Protein AF-A0A7W3J7G3-F1 (afdb_monomer_lite)

Foldseek 3Di:
DLLLVQFFQEKEFFFEALQLPHDPDVVQVPDPDGSLVVVLQVLLVCCVVRVRHAYEYEYADPSCVVVDVLVSLQSNLLSRHQAYEHAHDQLVRCVSNLVSCVVQQHFYEYEDELVCLVPLVSLLSNQVSGGLFHEYEQDPPVPDDLVRSLVSSLVSLVSSVVSPHPFYEYEDPDQFLQVLLQSLLRHQKYKDFPNLVLLQPDLDPNVSSSVSSSVRSNRSSVSLANNDDDDPDDPPFDRSCNVRPGGDHDDPDDDDDDCPPDPVVVVVSNVCNVVCQADSDPPRSVCCCCVVCVSGDDDPVSGIMTMHGRGDD

Sequence (313 aa):
MVLADNGVDIIELGIPDHMIDGPKTHRAAQAPRTRSEHLFEAVQQLRQHTPNVEVLVTTCWDPIARYDVDRFVHDLAEAGGAGLITPDLPPDQTDEWLAASYRHGLDLIFLMAPNANSRLDALAGTAQLSRGFVYAASTIDVTATHEAIGKQAEELVKNARNAGANRVCVALSISSGDQAAEVGRWADGVIVDSTLVRALLTHKPWQDRLDNLALVARDLADGVRRSRPRAEPAGDAPSYRSIHPPAKVRKTTSTMTLPGFDEQLRDELDDKIRAGAVSDTEADTYLWLLQENPGRYETFEQLIKVVRYVTGD

pLDDT: mean 71.1, std 20.23, range [24.12, 95.69]

Organism: NCBI:txid88382

InterPro domains:
  IPR002028 Tryptophan synthase, alpha chain [PF00290] (3-212)
  IPR002028 Tryptophan synthase, alpha chain [PTHR43406] (2-222)
  IPR002028 Tryptophan synthase, alpha chain [TIGR00262] (2-204)
  IPR002028 Tryptophan synthase, alpha chain [cd04724] (3-220)
  IPR011060 Ribulose-phosphate binding barrel [SSF51366] (2-202)
  IPR013785 Aldolase-type TIM barrel [G3DSA:3.20.20.70] (1-233)

Radius of gyration: 19.52 Å; chains: 1; bounding box: 47×48×49 Å

Secondary structure (DSSP, 8-state):
-HHHHTT-SEEEEE--GGGTT-S--TTGGGSSS-HHHHHHHHHHHHHHH-TTSEEEEE--HHHHHHH-HHHHHHHHHHTT--EEE-TTS-GGG-HHHHHHHHHHT-EEE-EE-GGGGG-HHHHHHHHHH-SS-EEEEPP--TTS-HHHHHHHHHHHHHHHHHTT-S-EEEE----SHHHHHHHTTTSSEEEE-HHHHHHH-SSS-HHHHHHHHHHHHHHHHHHHHTSS---TT-SSPPPHHHHSPPP---------PPP-S-HHHHHHHHHHHHTTSS-SSHHHHHHHHHHHSTTT--STT-S-EEEEEPP--

Structure (mmCIF, N/CA/C/O backbone):
data_AF-A0A7W3J7G3-F1
#
_entry.id   AF-A0A7W3J7G3-F1
#
loop_
_atom_site.group_PDB
_atom_site.id
_atom_site.type_symbol
_atom_site.label_atom_id
_atom_site.label_alt_id
_atom_site.label_comp_id
_atom_site.label_asym_id
_atom_site.label_entity_id
_atom_site.label_seq_id
_atom_site.pdbx_PDB_ins_code
_atom_site.Cartn_x
_atom_site.Cartn_y
_atom_site.Cartn_z
_atom_site.occupancy
_atom_site.B_iso_or_equiv
_atom_site.auth_seq_id
_atom_site.auth_comp_id
_atom_site.auth_asym_id
_atom_site.auth_atom_id
_atom_site.pdbx_PDB_model_num
ATOM 1 N N . MET A 1 1 ? 2.665 -9.629 -12.709 1.00 70.75 1 MET A N 1
ATOM 2 C CA . MET A 1 1 ? 2.832 -11.101 -12.684 1.00 70.75 1 MET A CA 1
ATOM 3 C C . MET A 1 1 ? 3.988 -11.511 -11.786 1.00 70.75 1 MET A C 1
ATOM 5 O O . MET A 1 1 ? 3.694 -11.966 -10.698 1.00 70.75 1 MET A O 1
ATOM 9 N N . VAL A 1 2 ? 5.258 -11.232 -12.128 1.00 81.06 2 VAL A N 1
ATOM 10 C CA . VAL A 1 2 ? 6.433 -11.633 -11.311 1.00 81.06 2 VAL A CA 1
ATOM 11 C C . VAL A 1 2 ? 6.269 -11.376 -9.806 1.00 81.06 2 VAL A C 1
ATOM 13 O O . VAL A 1 2 ? 6.455 -12.290 -9.011 1.00 81.06 2 VAL A O 1
ATOM 16 N N . LEU A 1 3 ? 5.878 -10.162 -9.410 1.00 85.50 3 LEU A N 1
ATOM 17 C CA . LEU A 1 3 ? 5.631 -9.815 -8.003 1.00 85.50 3 LEU A CA 1
ATOM 18 C C . LEU A 1 3 ? 4.543 -10.692 -7.359 1.00 85.50 3 LEU A C 1
ATOM 20 O O . LEU A 1 3 ? 4.743 -11.242 -6.277 1.00 85.50 3 LEU A O 1
ATOM 24 N N . ALA A 1 4 ? 3.417 -10.861 -8.053 1.00 82.19 4 ALA A N 1
ATOM 25 C CA . ALA A 1 4 ? 2.287 -11.659 -7.591 1.00 82.19 4 ALA A CA 1
ATOM 26 C C . ALA A 1 4 ? 2.657 -13.135 -7.402 1.00 82.19 4 ALA A C 1
ATOM 28 O O . ALA A 1 4 ? 2.326 -13.736 -6.382 1.00 82.19 4 ALA A O 1
ATOM 29 N N . ASP A 1 5 ? 3.421 -13.693 -8.339 1.00 87.75 5 ASP A N 1
ATOM 30 C CA . ASP A 1 5 ? 3.843 -15.095 -8.304 1.00 87.75 5 ASP A CA 1
ATOM 31 C C . ASP A 1 5 ? 4.911 -15.367 -7.228 1.00 87.75 5 ASP A C 1
ATOM 33 O O . ASP A 1 5 ? 5.189 -16.520 -6.902 1.00 87.75 5 ASP A O 1
ATOM 37 N N . ASN A 1 6 ? 5.508 -14.318 -6.651 1.00 91.62 6 ASN A N 1
ATOM 38 C CA . ASN A 1 6 ? 6.566 -14.419 -5.643 1.00 91.62 6 ASN A CA 1
ATOM 39 C C . ASN A 1 6 ? 6.139 -13.927 -4.252 1.00 91.62 6 ASN A C 1
ATOM 41 O O . ASN A 1 6 ? 6.984 -13.674 -3.398 1.00 91.62 6 ASN A O 1
ATOM 45 N N . GLY A 1 7 ? 4.831 -13.898 -3.977 1.00 86.56 7 GLY A N 1
ATOM 46 C CA . GLY A 1 7 ? 4.311 -13.802 -2.611 1.00 86.56 7 GLY A CA 1
ATOM 47 C C . GLY A 1 7 ? 3.842 -12.423 -2.168 1.00 86.56 7 GLY A C 1
ATOM 48 O O . GLY A 1 7 ? 3.606 -12.243 -0.978 1.00 86.56 7 GLY A O 1
ATOM 49 N N . VAL A 1 8 ? 3.668 -11.478 -3.087 1.00 88.75 8 VAL A N 1
ATOM 50 C CA . VAL A 1 8 ? 2.984 -10.204 -2.818 1.00 88.75 8 VAL A CA 1
ATOM 51 C C . VAL A 1 8 ? 1.478 -10.431 -2.638 1.00 88.75 8 VAL A C 1
ATOM 53 O O . VAL A 1 8 ? 0.892 -11.180 -3.412 1.00 88.75 8 VAL A O 1
ATOM 56 N N . ASP A 1 9 ? 0.850 -9.786 -1.646 1.00 87.56 9 ASP A N 1
ATOM 57 C CA . ASP A 1 9 ? -0.613 -9.847 -1.444 1.00 87.56 9 ASP A CA 1
ATOM 58 C C . ASP A 1 9 ? -1.349 -8.672 -2.094 1.00 87.56 9 ASP A C 1
ATOM 60 O O . ASP A 1 9 ? -2.474 -8.833 -2.572 1.00 87.56 9 ASP A O 1
ATOM 64 N N . ILE A 1 10 ? -0.718 -7.494 -2.103 1.00 91.31 10 ILE A N 1
ATOM 65 C CA . ILE A 1 10 ? -1.281 -6.260 -2.655 1.00 91.31 10 ILE A CA 1
ATOM 66 C C . ILE A 1 10 ? -0.254 -5.561 -3.535 1.00 91.31 10 ILE A C 1
ATOM 68 O O . ILE A 1 10 ? 0.906 -5.423 -3.151 1.00 91.31 10 ILE A O 1
ATOM 72 N N . ILE A 1 11 ? -0.714 -5.062 -4.676 1.00 88.75 11 ILE A N 1
ATOM 73 C CA . ILE A 1 11 ? -0.015 -4.091 -5.512 1.00 88.75 11 ILE A CA 1
ATOM 74 C C . ILE A 1 11 ? -0.649 -2.717 -5.286 1.00 88.75 11 ILE A C 1
ATOM 76 O O . ILE A 1 11 ? -1.840 -2.531 -5.512 1.00 88.75 11 ILE A O 1
ATOM 80 N N . GLU A 1 12 ? 0.150 -1.757 -4.847 1.00 88.38 12 GLU A N 1
ATOM 81 C CA . GLU A 1 12 ? -0.193 -0.340 -4.807 1.00 88.38 12 GLU A CA 1
ATOM 82 C C . GLU A 1 12 ? 0.252 0.300 -6.123 1.00 88.38 12 GLU A C 1
ATOM 84 O O . GLU A 1 12 ? 1.442 0.345 -6.439 1.00 88.38 12 GLU A O 1
ATOM 89 N N . LEU A 1 13 ? -0.709 0.780 -6.905 1.00 82.31 13 LEU A N 1
ATOM 90 C CA . LEU A 1 13 ? -0.468 1.490 -8.149 1.00 82.31 13 LEU A CA 1
ATOM 91 C C . LEU A 1 13 ? -0.522 2.997 -7.883 1.00 82.31 13 LEU A C 1
ATOM 93 O O . LEU A 1 13 ? -1.602 3.587 -7.807 1.00 82.31 13 LEU A O 1
ATOM 97 N N . GLY A 1 14 ? 0.655 3.605 -7.731 1.00 72.94 14 GLY A N 1
ATOM 98 C CA . GLY A 1 14 ? 0.804 5.055 -7.654 1.00 72.94 14 GLY A CA 1
ATOM 99 C C . GLY A 1 14 ? 0.557 5.706 -9.010 1.00 72.94 14 GLY A C 1
ATOM 100 O O . GLY A 1 14 ? 1.076 5.241 -10.028 1.00 72.94 14 GLY A O 1
ATOM 101 N N . ILE A 1 15 ? -0.234 6.778 -9.036 1.00 64.06 15 ILE A N 1
ATOM 102 C CA . ILE A 1 15 ? -0.452 7.563 -10.249 1.00 64.06 15 ILE A CA 1
ATOM 103 C C . ILE A 1 15 ? -0.197 9.041 -9.958 1.00 64.06 15 ILE A C 1
ATOM 105 O O . ILE A 1 15 ? -0.805 9.593 -9.040 1.00 64.06 15 ILE A O 1
ATOM 109 N N . PRO A 1 16 ? 0.671 9.685 -10.754 1.00 54.78 16 PRO A N 1
ATOM 110 C CA . PRO A 1 16 ? 0.978 11.098 -10.617 1.00 54.78 16 PRO A CA 1
ATOM 111 C C . PRO A 1 16 ? -0.248 12.003 -10.715 1.00 54.78 16 PRO A C 1
ATOM 113 O O . PRO A 1 16 ? -1.158 11.758 -11.506 1.00 54.78 16 PRO A O 1
ATOM 116 N N . ASP A 1 17 ? -0.224 13.108 -9.982 1.00 52.59 17 ASP A N 1
ATOM 117 C CA . ASP A 1 17 ? -1.375 13.998 -9.800 1.00 52.59 17 ASP A CA 1
ATOM 118 C C . ASP A 1 17 ? -1.852 14.644 -11.105 1.00 52.59 17 ASP A C 1
ATOM 120 O O . ASP A 1 17 ? -3.047 14.736 -11.382 1.00 52.59 17 ASP A O 1
ATOM 124 N N . HIS A 1 18 ? -0.936 15.022 -11.995 1.00 51.84 18 HIS A N 1
ATOM 125 C CA . HIS A 1 18 ? -1.286 15.527 -13.324 1.00 51.84 18 HIS A CA 1
ATOM 126 C C . HIS A 1 18 ? -1.815 14.430 -14.261 1.00 51.84 18 HIS A C 1
ATOM 128 O O . HIS A 1 18 ? -2.378 14.739 -15.319 1.00 51.84 18 HIS A O 1
ATOM 134 N N . MET A 1 19 ? -1.632 13.153 -13.918 1.00 48.53 19 MET A N 1
ATOM 135 C CA . MET A 1 19 ? -2.014 12.006 -14.738 1.00 48.53 19 MET A CA 1
ATOM 136 C C . MET A 1 19 ? -3.455 11.539 -14.532 1.00 48.53 19 MET A C 1
ATOM 138 O O . MET A 1 19 ? -3.887 10.755 -15.358 1.00 48.53 19 MET A O 1
ATOM 142 N N . ILE A 1 20 ? -4.237 12.028 -13.564 1.00 51.56 20 ILE A N 1
ATOM 143 C CA . ILE A 1 20 ? -5.665 11.650 -13.399 1.00 51.56 20 ILE A CA 1
ATOM 144 C C . ILE A 1 20 ? -6.580 12.814 -13.827 1.00 51.56 20 ILE A C 1
ATOM 146 O O . ILE A 1 20 ? -7.491 13.243 -13.149 1.00 51.56 20 ILE A O 1
ATOM 150 N N . ASP A 1 21 ? -6.331 13.362 -15.014 1.00 56.41 21 ASP A N 1
ATOM 151 C CA . ASP A 1 21 ? -7.032 14.544 -15.547 1.00 56.41 21 ASP A CA 1
ATOM 152 C C . ASP A 1 21 ? -6.548 15.877 -14.929 1.00 56.41 21 ASP A C 1
ATOM 154 O O . ASP A 1 21 ? -7.234 16.593 -14.194 1.00 56.41 21 ASP A O 1
ATOM 158 N N . GLY A 1 22 ? -5.324 16.260 -15.322 1.00 44.94 22 GLY A N 1
ATOM 159 C CA . GLY A 1 22 ? -4.792 17.616 -15.150 1.00 44.94 22 GLY A CA 1
ATOM 160 C C . GLY A 1 22 ? -5.683 18.713 -15.772 1.00 44.94 22 GLY A C 1
ATOM 161 O O . GLY A 1 22 ? -6.681 18.416 -16.437 1.00 44.94 22 GLY A O 1
ATOM 162 N N . PRO A 1 23 ? -5.346 20.011 -15.594 1.00 38.47 23 PRO A N 1
ATOM 163 C CA . PRO A 1 23 ? -6.150 21.107 -16.135 1.00 38.47 23 PRO A CA 1
ATOM 164 C C . PRO A 1 23 ? -6.409 20.870 -17.624 1.00 38.47 23 PRO A C 1
ATOM 166 O O . PRO A 1 23 ? -5.471 20.541 -18.354 1.00 38.47 23 PRO A O 1
ATOM 169 N N . LYS A 1 24 ? -7.676 21.007 -18.055 1.00 43.81 24 LYS A N 1
ATOM 170 C CA . LYS A 1 24 ? -8.145 20.786 -19.436 1.00 43.81 24 LYS A CA 1
ATOM 171 C C . LYS A 1 24 ? -7.386 21.686 -20.415 1.00 43.81 24 LYS A C 1
ATOM 173 O O . LYS A 1 24 ? -7.889 22.704 -20.883 1.00 43.81 24 LYS A O 1
ATOM 178 N N . THR A 1 25 ? -6.155 21.328 -20.744 1.00 44.62 25 THR A N 1
ATOM 179 C CA . THR A 1 25 ? -5.443 21.911 -21.867 1.00 44.62 25 THR A CA 1
ATOM 180 C C . THR A 1 25 ? -6.199 21.470 -23.111 1.00 44.62 25 THR A C 1
ATOM 182 O O . THR A 1 25 ? -6.584 20.310 -23.243 1.00 44.62 25 THR A O 1
ATOM 185 N N . HIS A 1 26 ? -6.452 22.404 -24.028 1.00 42.56 26 HIS A N 1
ATOM 186 C CA . HIS A 1 26 ? -7.270 22.195 -25.232 1.00 42.56 26 HIS A CA 1
ATOM 187 C C . HIS A 1 26 ? -6.860 20.959 -26.067 1.00 42.56 26 HIS A C 1
ATOM 189 O O . HIS A 1 26 ? -7.664 20.441 -26.833 1.00 42.56 26 HIS A O 1
ATOM 195 N N . ARG A 1 27 ? -5.622 20.465 -25.896 1.00 37.81 27 ARG A N 1
ATOM 196 C CA . ARG A 1 27 ? -5.109 19.229 -26.506 1.00 37.81 27 ARG A CA 1
ATOM 197 C C . ARG A 1 27 ? -5.617 17.938 -25.849 1.00 37.81 27 ARG A C 1
ATOM 199 O O . ARG A 1 27 ? -5.865 16.982 -26.571 1.00 37.81 27 ARG A O 1
ATOM 206 N N . ALA A 1 28 ? -5.801 17.892 -24.527 1.00 40.19 28 ALA A N 1
ATOM 207 C CA . ALA A 1 28 ? -6.291 16.696 -23.828 1.00 40.19 28 ALA A CA 1
ATOM 208 C C . ALA A 1 28 ? -7.769 16.399 -24.145 1.00 40.19 28 ALA A C 1
ATOM 210 O O . ALA A 1 28 ? -8.167 15.242 -24.194 1.00 40.19 28 ALA A O 1
ATOM 211 N N . ALA A 1 29 ? -8.558 17.431 -24.464 1.00 43.38 29 ALA A N 1
ATOM 212 C CA . ALA A 1 29 ? -9.955 17.291 -24.885 1.00 43.38 29 ALA A CA 1
ATOM 213 C C . ALA A 1 29 ? -10.140 16.599 -26.255 1.00 43.38 29 ALA A C 1
ATOM 215 O O . ALA A 1 29 ? -11.270 16.298 -26.627 1.00 43.38 29 ALA A O 1
ATOM 216 N N . GLN A 1 30 ? -9.058 16.374 -27.013 1.00 39.75 30 GLN A N 1
ATOM 217 C CA . GLN A 1 30 ? -9.084 15.676 -28.306 1.00 39.75 30 GLN A CA 1
ATOM 218 C C . GLN A 1 30 ? -8.504 14.254 -28.247 1.00 39.75 30 GLN A C 1
ATOM 220 O O . GLN A 1 30 ? -8.485 13.569 -29.270 1.00 39.75 30 GLN A O 1
ATOM 225 N N . ALA A 1 31 ? -8.033 13.794 -27.082 1.00 42.16 31 ALA A N 1
ATOM 226 C CA . ALA A 1 31 ? -7.629 12.403 -26.913 1.00 42.16 31 ALA A CA 1
ATOM 227 C C . ALA A 1 31 ? -8.883 11.512 -26.799 1.00 42.16 31 ALA A C 1
ATOM 229 O O . ALA A 1 31 ? -9.811 11.870 -26.074 1.00 42.16 31 ALA A O 1
ATOM 230 N N . PRO A 1 32 ? -8.937 10.357 -27.487 1.00 42.59 32 PRO A N 1
ATOM 231 C CA . PRO A 1 32 ? -10.118 9.490 -27.485 1.00 42.59 32 PRO A CA 1
ATOM 232 C C . PRO A 1 32 ? -10.410 8.811 -26.133 1.00 42.59 32 PRO A C 1
ATOM 234 O O . PRO A 1 32 ? -11.476 8.219 -26.000 1.00 42.59 32 PRO A O 1
ATOM 237 N N . ARG A 1 33 ? -9.497 8.898 -25.150 1.00 50.34 33 ARG A N 1
ATOM 238 C CA . ARG A 1 33 ? -9.659 8.403 -23.773 1.00 50.34 33 ARG A CA 1
ATOM 239 C C . ARG A 1 33 ? -9.173 9.421 -22.741 1.00 50.34 33 ARG A C 1
ATOM 241 O O . ARG A 1 33 ? -8.194 10.131 -22.993 1.00 50.34 33 ARG A O 1
ATOM 248 N N . THR A 1 34 ? -9.838 9.474 -21.586 1.00 58.84 34 THR A N 1
ATOM 249 C CA . THR A 1 34 ? -9.367 10.247 -20.417 1.00 58.84 34 THR A CA 1
ATOM 250 C C . THR A 1 34 ? -8.212 9.520 -19.726 1.00 58.84 34 THR A C 1
ATOM 252 O O . THR A 1 34 ? -8.010 8.323 -19.933 1.00 58.84 34 THR A O 1
ATOM 255 N N . ARG A 1 35 ? -7.396 10.211 -18.921 1.00 66.12 35 ARG A N 1
ATOM 256 C CA . ARG A 1 35 ? -6.249 9.536 -18.290 1.00 66.12 35 ARG A CA 1
ATOM 257 C C . ARG A 1 35 ? -6.691 8.614 -17.144 1.00 66.12 35 ARG A C 1
ATOM 259 O O . ARG A 1 35 ? -6.079 7.570 -16.930 1.00 66.12 35 ARG A O 1
ATOM 266 N N . SER A 1 36 ? -7.811 8.941 -16.502 1.00 68.00 36 SER A N 1
ATOM 267 C CA . SER A 1 36 ? -8.509 8.086 -15.535 1.00 68.00 36 SER A CA 1
ATOM 268 C C . SER A 1 36 ? -8.982 6.758 -16.149 1.00 68.00 36 SER A C 1
ATOM 270 O O . SER A 1 36 ? -8.903 5.712 -15.511 1.00 68.00 36 SER A O 1
ATOM 272 N N . GLU A 1 37 ? -9.377 6.742 -17.428 1.00 69.69 37 GLU A N 1
ATOM 273 C CA . GLU A 1 37 ? -9.720 5.492 -18.127 1.00 69.69 37 GLU A CA 1
ATOM 274 C C . GLU A 1 37 ? -8.516 4.552 -18.285 1.00 69.69 37 GLU A C 1
ATOM 276 O O . GLU A 1 37 ? -8.674 3.339 -18.154 1.00 69.69 37 GLU A O 1
ATOM 281 N N . HIS A 1 38 ? -7.309 5.084 -18.511 1.00 68.56 38 HIS A N 1
ATOM 282 C CA . HIS A 1 38 ? -6.092 4.262 -18.550 1.00 68.56 38 HIS A CA 1
ATOM 283 C C . HIS A 1 38 ? -5.746 3.673 -17.180 1.00 68.56 38 HIS A C 1
ATOM 285 O O . HIS A 1 38 ? -5.266 2.543 -17.111 1.00 68.56 38 HIS A O 1
ATOM 291 N N . LEU A 1 39 ? -6.006 4.409 -16.095 1.00 78.25 39 LEU A N 1
ATOM 292 C CA . LEU A 1 39 ? -5.890 3.880 -14.735 1.00 78.25 39 LEU A CA 1
ATOM 293 C C . LEU A 1 39 ? -6.810 2.670 -14.548 1.00 78.25 39 LEU A C 1
ATOM 295 O O . LEU A 1 39 ? -6.348 1.599 -14.156 1.00 78.25 39 LEU A O 1
ATOM 299 N N . PHE A 1 40 ? -8.100 2.825 -14.845 1.00 79.19 40 PHE A N 1
ATOM 300 C CA . PHE A 1 40 ? -9.074 1.751 -14.652 1.00 79.19 40 PHE A CA 1
ATOM 301 C C . PHE A 1 40 ? -8.744 0.533 -15.516 1.00 79.19 40 PHE A C 1
ATOM 303 O O . PHE A 1 40 ? -8.817 -0.601 -15.051 1.00 79.19 40 PHE A O 1
ATOM 310 N N . GLU A 1 41 ? -8.287 0.747 -16.745 1.00 74.06 41 GLU A N 1
ATOM 311 C CA . GLU A 1 41 ? -7.830 -0.332 -17.615 1.00 74.06 41 GLU A CA 1
ATOM 312 C C . GLU A 1 41 ? -6.572 -1.033 -17.079 1.00 74.06 41 GLU A C 1
ATOM 314 O O . GLU A 1 41 ? -6.505 -2.263 -17.093 1.00 74.06 41 GLU A O 1
ATOM 319 N N . ALA A 1 42 ? -5.599 -0.287 -16.545 1.00 73.25 42 ALA A N 1
ATOM 320 C CA . ALA A 1 42 ? -4.413 -0.863 -15.915 1.00 73.25 42 ALA A CA 1
ATOM 321 C C . ALA A 1 42 ? -4.783 -1.718 -14.693 1.00 73.25 42 ALA A C 1
ATOM 323 O O . ALA A 1 42 ? -4.299 -2.845 -14.559 1.00 73.25 42 ALA A O 1
ATOM 324 N N . VAL A 1 43 ? -5.691 -1.230 -13.840 1.00 80.19 43 VAL A N 1
ATOM 325 C CA . VAL A 1 43 ? -6.235 -1.997 -12.708 1.00 80.19 43 VAL A CA 1
ATOM 326 C C . VAL A 1 43 ? -6.936 -3.256 -13.208 1.00 80.19 43 VAL A C 1
ATOM 328 O O . VAL A 1 43 ? -6.632 -4.350 -12.734 1.00 80.19 43 VAL A O 1
ATOM 331 N N . GLN A 1 44 ? -7.803 -3.139 -14.215 1.00 78.62 44 GLN A N 1
ATOM 332 C CA . GLN A 1 44 ? -8.510 -4.276 -14.797 1.00 78.62 44 GLN A CA 1
ATOM 333 C C . GLN A 1 44 ? -7.538 -5.337 -15.321 1.00 78.62 44 GLN A C 1
ATOM 335 O O . GLN A 1 44 ? -7.722 -6.529 -15.064 1.00 78.62 44 GLN A O 1
ATOM 340 N N . GLN A 1 45 ? -6.479 -4.928 -16.017 1.00 74.88 45 GLN A N 1
ATOM 341 C CA . GLN A 1 45 ? -5.478 -5.854 -16.534 1.00 74.88 45 GLN A CA 1
ATOM 342 C C . GLN A 1 45 ? -4.651 -6.501 -15.434 1.00 74.88 45 GLN A C 1
ATOM 344 O O . GLN A 1 45 ? -4.441 -7.714 -15.486 1.00 74.88 45 GLN A O 1
ATOM 349 N N . LEU A 1 46 ? -4.224 -5.742 -14.422 1.00 75.38 46 LEU A N 1
ATOM 350 C CA . LEU A 1 46 ? -3.565 -6.313 -13.251 1.00 75.38 46 LEU A CA 1
ATOM 351 C C . LEU A 1 46 ? -4.466 -7.373 -12.617 1.00 75.38 46 LEU A C 1
ATOM 353 O O . LEU A 1 46 ? -4.047 -8.514 -12.459 1.00 75.38 46 LEU A O 1
ATOM 357 N N . ARG A 1 47 ? -5.741 -7.064 -12.375 1.00 80.19 47 ARG A N 1
ATOM 358 C CA . ARG A 1 47 ? -6.692 -8.008 -11.771 1.00 80.19 47 ARG A CA 1
ATOM 359 C C . ARG A 1 47 ? -6.961 -9.239 -12.628 1.00 80.19 47 ARG A C 1
ATOM 361 O O . ARG A 1 47 ? -7.094 -10.333 -12.082 1.00 80.19 47 ARG A O 1
ATOM 368 N N . GLN A 1 48 ? -7.006 -9.095 -13.951 1.00 79.06 48 GLN A N 1
ATOM 369 C CA . GLN A 1 48 ? -7.146 -10.227 -14.871 1.00 79.06 48 GLN A CA 1
ATOM 370 C C . GLN A 1 48 ? -5.932 -11.165 -14.831 1.00 79.06 48 GLN A C 1
ATOM 372 O O . GLN A 1 48 ? -6.110 -12.382 -14.851 1.00 79.06 48 GLN A O 1
ATOM 377 N N . HIS A 1 49 ? -4.715 -10.620 -14.756 1.00 76.69 49 HIS A N 1
ATOM 378 C CA . HIS A 1 49 ? -3.477 -11.407 -14.801 1.00 76.69 49 HIS A CA 1
ATOM 379 C C . HIS A 1 49 ? -2.981 -11.853 -13.419 1.00 76.69 49 HIS A C 1
ATOM 381 O O . HIS A 1 49 ? -2.192 -12.790 -13.327 1.00 76.69 49 HIS A O 1
ATOM 387 N N . THR A 1 50 ? -3.426 -11.205 -12.342 1.00 79.19 50 THR A N 1
ATOM 388 C CA . THR A 1 50 ? -3.055 -11.520 -10.955 1.00 79.19 50 THR A CA 1
ATOM 389 C C . THR A 1 50 ? -4.303 -11.601 -10.063 1.00 79.19 50 THR A C 1
ATOM 391 O O . THR A 1 50 ? -4.463 -10.800 -9.141 1.00 79.19 50 THR A O 1
ATOM 394 N N . PRO A 1 51 ? -5.209 -12.575 -10.289 1.00 81.31 51 PRO A N 1
ATOM 395 C CA . PRO A 1 51 ? -6.503 -12.650 -9.593 1.00 81.31 51 PRO A CA 1
ATOM 396 C C . PRO A 1 51 ? -6.398 -12.869 -8.073 1.00 81.31 51 PRO A C 1
ATOM 398 O O . PRO A 1 51 ? -7.373 -12.644 -7.350 1.00 81.31 51 PRO A O 1
ATOM 401 N N . ASN A 1 52 ? -5.227 -13.300 -7.597 1.00 82.56 52 ASN A N 1
ATOM 402 C CA . ASN A 1 52 ? -4.931 -13.557 -6.187 1.00 82.56 52 ASN A CA 1
ATOM 403 C C . ASN A 1 52 ? -4.272 -12.365 -5.469 1.00 82.56 52 ASN A C 1
ATOM 405 O O . ASN A 1 52 ? -4.042 -12.458 -4.269 1.00 82.56 52 ASN A O 1
ATOM 409 N N . VAL A 1 53 ? -3.967 -11.278 -6.187 1.00 85.19 53 VAL A N 1
ATOM 410 C CA . VAL A 1 53 ? -3.290 -10.089 -5.647 1.00 85.19 53 VAL A CA 1
ATOM 411 C C . VAL A 1 53 ? -4.183 -8.882 -5.808 1.00 85.19 53 VAL A C 1
ATOM 413 O O . VAL A 1 53 ? -4.576 -8.542 -6.926 1.00 85.19 53 VAL A O 1
ATOM 416 N N . GLU A 1 54 ? -4.529 -8.254 -4.694 1.00 89.94 54 GLU A N 1
ATOM 417 C CA . GLU A 1 54 ? -5.388 -7.077 -4.701 1.00 89.94 54 GLU A CA 1
ATOM 418 C C . GLU A 1 54 ? -4.645 -5.848 -5.221 1.00 89.94 54 GLU A C 1
ATOM 420 O O . GLU A 1 54 ? -3.420 -5.766 -5.149 1.00 89.94 54 GLU A O 1
ATOM 425 N N . VAL A 1 55 ? -5.393 -4.904 -5.788 1.00 87.94 55 VAL A N 1
ATOM 426 C CA . VAL A 1 55 ? -4.826 -3.684 -6.368 1.00 87.94 55 VAL A CA 1
ATOM 427 C C . VAL A 1 55 ? -5.393 -2.486 -5.625 1.00 87.94 55 VAL A C 1
ATOM 429 O O . VAL A 1 55 ? -6.600 -2.251 -5.670 1.00 87.94 55 VAL A O 1
ATOM 432 N N . LEU A 1 56 ? -4.528 -1.747 -4.940 1.00 92.00 56 LEU A N 1
ATOM 433 C CA . LEU A 1 56 ? -4.843 -0.439 -4.375 1.00 92.00 56 LEU A CA 1
ATOM 434 C C . LEU A 1 56 ? -4.355 0.646 -5.328 1.00 92.00 56 LEU A C 1
ATOM 436 O O . LEU A 1 56 ? -3.339 0.468 -5.998 1.00 92.00 56 LEU A O 1
ATOM 440 N N . VAL A 1 57 ? -5.060 1.769 -5.375 1.00 88.94 57 VAL A N 1
ATOM 441 C CA . VAL A 1 57 ? -4.608 2.960 -6.103 1.00 88.94 57 VAL A CA 1
ATOM 442 C C . VAL A 1 57 ? -4.138 4.001 -5.099 1.00 88.94 57 VAL A C 1
ATOM 444 O O . VAL A 1 57 ? -4.815 4.230 -4.100 1.00 88.94 57 VAL A O 1
ATOM 447 N N . THR A 1 58 ? -3.007 4.644 -5.381 1.00 86.38 58 THR A N 1
ATOM 448 C CA . THR A 1 58 ? -2.525 5.804 -4.621 1.00 86.38 58 THR A CA 1
ATOM 449 C C . THR A 1 58 ? -2.462 7.018 -5.530 1.00 86.38 58 THR A C 1
ATOM 451 O O . THR A 1 58 ? -1.823 6.970 -6.582 1.00 86.38 58 THR A O 1
ATOM 454 N N . THR A 1 59 ? -3.113 8.111 -5.138 1.00 81.81 59 THR A N 1
ATOM 455 C CA . THR A 1 59 ? -3.101 9.379 -5.884 1.00 81.81 59 THR A CA 1
ATOM 456 C C . THR A 1 59 ? -3.542 10.540 -4.991 1.00 81.81 59 THR A C 1
ATOM 458 O O . THR A 1 59 ? -4.156 10.300 -3.952 1.00 81.81 59 THR A O 1
ATOM 461 N N . CYS A 1 60 ? -3.245 11.786 -5.366 1.00 81.94 60 CYS A N 1
ATOM 462 C CA . CYS A 1 60 ? -3.778 12.946 -4.653 1.00 81.94 60 CYS A CA 1
ATOM 463 C C . CYS A 1 60 ? -5.291 13.121 -4.850 1.00 81.94 60 CYS A C 1
ATOM 465 O O . CYS A 1 60 ? -5.907 12.572 -5.766 1.00 81.94 60 CYS A O 1
ATOM 467 N N . TRP A 1 61 ? -5.904 13.916 -3.979 1.00 85.56 61 TRP A N 1
ATOM 468 C CA . TRP A 1 61 ? -7.349 14.096 -3.914 1.00 85.56 61 TRP A CA 1
ATOM 469 C C . TRP A 1 61 ? -7.936 14.920 -5.063 1.00 85.56 61 TRP A C 1
ATOM 471 O O . TRP A 1 61 ? -9.010 14.604 -5.576 1.00 85.56 61 TRP A O 1
ATOM 481 N N . ASP A 1 62 ? -7.250 15.988 -5.477 1.00 82.62 62 ASP A N 1
ATOM 482 C CA . ASP A 1 62 ? -7.765 16.947 -6.467 1.00 82.62 62 ASP A CA 1
ATOM 483 C C . ASP A 1 62 ? -8.217 16.290 -7.795 1.00 82.62 62 ASP A C 1
ATOM 485 O O . ASP A 1 62 ? -9.316 16.607 -8.265 1.00 82.62 62 ASP A O 1
ATOM 489 N N . PRO A 1 63 ? -7.476 15.329 -8.375 1.00 78.31 63 PRO A N 1
ATOM 490 C CA . PRO A 1 63 ? -7.937 14.588 -9.547 1.00 78.31 63 PRO A CA 1
ATOM 491 C C . PRO A 1 63 ? -9.230 13.786 -9.335 1.00 78.31 63 PRO A C 1
ATOM 493 O O . PRO A 1 63 ? -10.116 13.800 -10.192 1.00 78.31 63 PRO A O 1
ATOM 496 N N . ILE A 1 64 ? -9.386 13.142 -8.175 1.00 86.25 64 ILE A N 1
ATOM 497 C CA . ILE A 1 64 ? -10.593 12.377 -7.822 1.00 86.25 64 ILE A CA 1
ATOM 498 C C . ILE A 1 64 ? -11.798 13.318 -7.730 1.00 86.25 64 ILE A C 1
ATOM 500 O O . ILE A 1 64 ? -12.851 13.052 -8.311 1.00 86.25 64 ILE A O 1
ATOM 504 N N . ALA A 1 65 ? -11.627 14.460 -7.060 1.00 86.00 65 ALA A N 1
ATOM 505 C CA . ALA A 1 65 ? -12.673 15.469 -6.929 1.00 86.00 65 ALA A CA 1
ATOM 506 C C . ALA A 1 65 ? -13.107 16.038 -8.294 1.00 86.00 65 ALA A C 1
ATOM 508 O O . ALA A 1 65 ? -14.295 16.263 -8.528 1.00 86.00 65 ALA A O 1
ATOM 509 N N . ARG A 1 66 ? -12.166 16.232 -9.230 1.00 83.62 66 ARG A N 1
ATOM 510 C CA . ARG A 1 66 ? -12.457 16.703 -10.599 1.00 83.62 66 ARG A CA 1
ATOM 511 C C . ARG A 1 66 ? -13.178 15.672 -11.464 1.00 83.62 66 ARG A C 1
ATOM 513 O O . ARG A 1 66 ? -13.904 16.077 -12.375 1.00 83.62 66 ARG A O 1
ATOM 520 N N . TYR A 1 67 ? -12.968 14.381 -11.210 1.00 83.8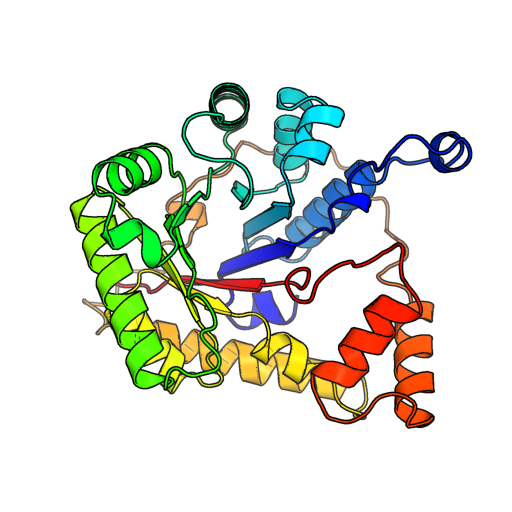8 67 TYR A N 1
ATOM 521 C CA . TYR A 1 67 ? -13.610 13.291 -11.949 1.00 83.88 67 TYR A CA 1
ATOM 522 C C . TYR A 1 67 ? -15.097 13.116 -11.597 1.00 83.88 67 TYR A C 1
ATOM 524 O O . TYR A 1 67 ? -15.862 12.661 -12.448 1.00 83.88 67 TYR A O 1
ATOM 532 N N . ASP A 1 68 ? -15.502 13.564 -10.401 1.00 90.25 68 ASP A N 1
ATOM 533 C CA . ASP A 1 68 ? -16.661 13.115 -9.609 1.00 90.25 68 ASP A CA 1
ATOM 534 C C . ASP A 1 68 ? -16.289 11.939 -8.695 1.00 90.25 68 ASP A C 1
ATOM 536 O O . ASP A 1 68 ? -15.949 10.850 -9.158 1.00 90.25 68 ASP A O 1
ATOM 540 N N . VAL A 1 69 ? -16.357 12.175 -7.380 1.00 91.19 69 VAL A N 1
ATOM 541 C CA . VAL A 1 69 ? -15.896 11.234 -6.348 1.00 91.19 69 VAL A CA 1
ATOM 542 C C . VAL A 1 69 ? -16.663 9.913 -6.402 1.00 91.19 69 VAL A C 1
ATOM 544 O O . VAL A 1 69 ? -16.049 8.847 -6.351 1.00 91.19 69 VAL A O 1
ATOM 547 N N . ASP A 1 70 ? -17.995 9.951 -6.515 1.00 92.06 70 ASP A N 1
ATOM 548 C CA . ASP A 1 70 ? -18.792 8.721 -6.524 1.00 92.06 70 ASP A CA 1
ATOM 549 C C . ASP A 1 70 ? -18.521 7.905 -7.782 1.00 92.06 70 ASP A C 1
ATOM 551 O O . ASP A 1 70 ? -18.337 6.690 -7.703 1.00 92.06 70 ASP A O 1
ATOM 555 N N . ARG A 1 71 ? -18.435 8.583 -8.928 1.00 91.44 71 ARG A N 1
ATOM 556 C CA . ARG A 1 71 ? -18.132 7.946 -10.202 1.00 91.44 71 ARG A CA 1
ATOM 557 C C . ARG A 1 71 ? -16.720 7.366 -10.233 1.00 91.44 71 ARG A C 1
ATOM 559 O O . ARG A 1 71 ? -16.555 6.247 -10.699 1.00 91.44 71 ARG A O 1
ATOM 566 N N . PHE A 1 72 ? -15.720 8.075 -9.712 1.00 91.12 72 PHE A N 1
ATOM 567 C CA . PHE A 1 72 ? -14.345 7.576 -9.656 1.00 91.12 72 PHE A CA 1
ATOM 568 C C . PHE A 1 72 ? -14.259 6.290 -8.828 1.00 91.12 72 PHE A C 1
ATOM 570 O O . PHE A 1 72 ? -13.687 5.296 -9.269 1.00 91.12 72 PHE A O 1
ATOM 577 N N . VAL A 1 73 ? -14.862 6.295 -7.635 1.00 92.19 73 VAL A N 1
ATOM 578 C CA . VAL A 1 73 ? -14.898 5.128 -6.743 1.00 92.19 73 VAL A CA 1
ATOM 579 C C . VAL A 1 73 ? -15.679 3.980 -7.392 1.00 92.19 73 VAL A C 1
ATOM 581 O O . VAL A 1 73 ? -15.236 2.833 -7.327 1.00 92.19 73 VAL A O 1
ATOM 584 N N . HIS A 1 74 ? -16.804 4.270 -8.049 1.00 92.62 74 HIS A N 1
ATOM 585 C CA . HIS A 1 74 ? -17.571 3.279 -8.801 1.00 92.62 74 HIS A CA 1
ATOM 586 C C . HIS A 1 74 ? -16.738 2.624 -9.912 1.00 92.62 74 HIS A C 1
ATOM 588 O O . HIS A 1 74 ? -16.619 1.400 -9.954 1.00 92.62 74 HIS A O 1
ATOM 594 N N . ASP A 1 75 ? -16.134 3.435 -10.781 1.00 90.56 75 ASP A N 1
ATOM 595 C CA . ASP A 1 75 ? -15.383 2.968 -11.946 1.00 90.56 75 ASP A CA 1
ATOM 596 C C . ASP A 1 75 ? -14.111 2.206 -11.515 1.00 90.56 75 ASP A C 1
ATOM 598 O O . ASP A 1 75 ? -13.780 1.167 -12.094 1.00 90.56 75 ASP A O 1
ATOM 602 N N . LEU A 1 76 ? -13.448 2.636 -10.430 1.00 91.12 76 LEU A N 1
ATOM 603 C CA . LEU A 1 76 ? -12.330 1.908 -9.823 1.00 91.12 76 LEU A CA 1
ATOM 604 C C . LEU A 1 76 ? -12.758 0.540 -9.263 1.00 91.12 76 LEU A C 1
ATOM 606 O O . LEU A 1 76 ? -12.053 -0.455 -9.457 1.00 91.12 76 LEU A O 1
ATOM 610 N N . ALA A 1 77 ? -13.907 0.468 -8.587 1.00 91.31 77 ALA A N 1
ATOM 611 C CA . ALA A 1 77 ? -14.443 -0.792 -8.074 1.00 91.31 77 ALA A CA 1
ATOM 612 C C . ALA A 1 77 ? -14.828 -1.754 -9.213 1.00 91.31 77 ALA A C 1
ATOM 614 O O . ALA A 1 77 ? -14.507 -2.943 -9.151 1.00 91.31 77 ALA A O 1
ATOM 615 N N . GLU A 1 78 ? -15.453 -1.255 -10.285 1.00 89.94 78 GLU A N 1
ATOM 616 C CA . GLU A 1 78 ? -15.795 -2.051 -11.475 1.00 89.94 78 GLU A CA 1
ATOM 617 C C . GLU A 1 78 ? -14.546 -2.554 -12.217 1.00 89.94 78 GLU A C 1
ATOM 619 O O . GLU A 1 78 ? -14.525 -3.692 -12.697 1.00 89.94 78 GLU A O 1
ATOM 624 N N . ALA A 1 79 ? -13.466 -1.767 -12.239 1.00 83.88 79 ALA A N 1
ATOM 625 C CA . ALA A 1 79 ? -12.159 -2.204 -12.731 1.00 83.88 79 ALA A CA 1
ATOM 626 C C . ALA A 1 79 ? -11.520 -3.312 -11.869 1.00 83.88 79 ALA A C 1
ATOM 628 O O . ALA A 1 79 ? -10.593 -3.993 -12.310 1.00 83.88 79 ALA A O 1
ATOM 629 N N . GLY A 1 80 ? -12.027 -3.536 -10.655 1.00 86.88 80 GLY A N 1
ATOM 630 C CA . GLY A 1 80 ? -11.536 -4.540 -9.717 1.00 86.88 80 GLY A CA 1
ATOM 631 C C . GLY A 1 80 ? -10.496 -4.018 -8.727 1.00 86.88 80 GLY A C 1
ATOM 632 O O . GLY A 1 80 ? -9.799 -4.837 -8.120 1.00 86.88 80 GLY A O 1
ATOM 633 N N . GLY A 1 81 ? -10.384 -2.695 -8.570 1.00 90.31 81 GLY A N 1
ATOM 634 C CA . GLY A 1 81 ? -9.622 -2.080 -7.487 1.00 90.31 81 GLY A CA 1
ATOM 635 C C . GLY A 1 81 ? -10.199 -2.470 -6.126 1.00 90.31 81 GLY A C 1
ATOM 636 O O . GLY A 1 81 ? -11.409 -2.623 -5.970 1.00 90.31 81 GLY A O 1
ATOM 637 N N . ALA A 1 82 ? -9.322 -2.669 -5.148 1.00 91.25 82 ALA A N 1
ATOM 638 C CA . ALA A 1 82 ? -9.686 -3.082 -3.796 1.00 91.25 82 ALA A CA 1
ATOM 639 C C . ALA A 1 82 ? -9.828 -1.897 -2.833 1.00 91.25 82 ALA A C 1
ATOM 641 O O . ALA A 1 82 ? -10.559 -1.984 -1.851 1.00 91.25 82 ALA A O 1
ATOM 642 N N . GLY A 1 83 ? -9.167 -0.777 -3.118 1.00 92.00 83 GLY A N 1
ATOM 643 C CA . GLY A 1 83 ? -9.184 0.392 -2.252 1.00 92.00 83 GLY A CA 1
ATOM 644 C C . GLY A 1 83 ? -8.341 1.540 -2.788 1.00 92.00 83 GLY A C 1
ATOM 645 O O . GLY A 1 83 ? -7.678 1.422 -3.824 1.00 92.00 83 GLY A O 1
ATOM 646 N N . LEU A 1 84 ? -8.397 2.651 -2.064 1.00 90.56 84 LEU A N 1
ATOM 647 C CA . LEU A 1 84 ? -7.767 3.912 -2.433 1.00 90.56 84 LEU A CA 1
ATOM 648 C C . LEU A 1 84 ? -6.933 4.458 -1.265 1.00 90.56 84 LEU A C 1
ATOM 650 O O . LEU A 1 84 ? -7.316 4.320 -0.100 1.00 90.56 84 LEU A O 1
ATOM 654 N N . ILE A 1 85 ? -5.804 5.078 -1.598 1.00 89.56 85 ILE A N 1
ATOM 655 C CA . ILE A 1 85 ? -4.929 5.827 -0.695 1.00 89.56 85 ILE A CA 1
ATOM 656 C C . ILE A 1 85 ? -4.827 7.256 -1.243 1.00 89.56 85 ILE A C 1
ATOM 658 O O . ILE A 1 85 ? -4.366 7.456 -2.368 1.00 89.56 85 ILE A O 1
ATOM 662 N N . THR A 1 86 ? -5.221 8.248 -0.444 1.00 85.81 86 THR A N 1
ATOM 663 C CA . THR A 1 86 ? -5.094 9.679 -0.778 1.00 85.81 86 THR A CA 1
ATOM 664 C C . THR A 1 86 ? -4.283 10.388 0.307 1.00 85.81 86 THR A C 1
ATOM 666 O O . THR A 1 86 ? -4.859 10.835 1.303 1.00 85.81 86 THR A O 1
ATOM 669 N N . PRO A 1 87 ? -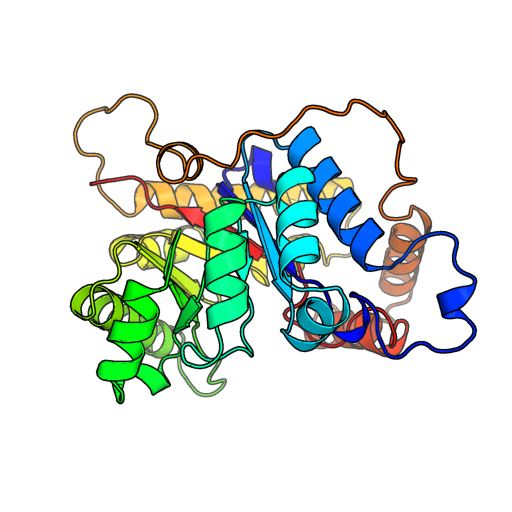2.940 10.438 0.190 1.00 79.56 87 PRO A N 1
ATOM 670 C CA . PRO A 1 87 ? -2.066 10.912 1.269 1.00 79.56 87 PRO A CA 1
ATOM 671 C C . PRO A 1 87 ? -2.290 12.376 1.672 1.00 79.56 87 PRO A C 1
ATOM 673 O O . PRO A 1 87 ? -1.924 12.774 2.777 1.00 79.56 87 PRO A O 1
ATOM 676 N N . ASP A 1 88 ? -2.858 13.176 0.773 1.00 80.81 88 ASP A N 1
ATOM 677 C CA . ASP A 1 88 ? -3.092 14.611 0.912 1.00 80.81 88 ASP A CA 1
ATOM 678 C C . ASP A 1 88 ? -4.469 14.963 1.501 1.00 80.81 88 ASP A C 1
ATOM 680 O O . ASP A 1 88 ? -4.682 16.118 1.877 1.00 80.81 88 ASP A O 1
ATOM 684 N N . LEU A 1 89 ? -5.389 13.996 1.619 1.00 80.81 89 LEU A N 1
ATOM 685 C CA . LEU A 1 89 ? -6.727 14.226 2.161 1.00 80.81 89 LEU A CA 1
ATOM 686 C C . LEU A 1 89 ? -6.773 13.937 3.671 1.00 80.81 89 LEU A C 1
ATOM 688 O O . LEU A 1 89 ? -6.675 12.776 4.084 1.00 80.81 89 LEU A O 1
ATOM 692 N N . PRO A 1 90 ? -6.956 14.956 4.527 1.00 76.88 90 PRO A N 1
ATOM 693 C CA . PRO A 1 90 ? -7.042 14.737 5.961 1.00 76.88 90 PRO A CA 1
ATOM 694 C C . PRO A 1 90 ? -8.384 14.082 6.357 1.00 76.88 90 PRO A C 1
ATOM 696 O O . PRO A 1 90 ? -9.399 14.303 5.692 1.00 76.88 90 PRO A O 1
ATOM 699 N N . PRO A 1 91 ? -8.424 13.309 7.464 1.00 74.25 91 PRO A N 1
ATOM 700 C CA . PRO A 1 91 ? -9.615 12.585 7.924 1.00 74.25 91 PRO A CA 1
ATOM 701 C C . PRO A 1 91 ? -10.909 13.412 8.015 1.00 74.25 91 PRO A C 1
ATOM 703 O O . PRO A 1 91 ? -11.989 12.895 7.747 1.00 74.25 91 PRO A O 1
ATOM 706 N N . ASP A 1 92 ? -10.813 14.694 8.366 1.00 77.62 92 ASP A N 1
ATOM 707 C CA . ASP A 1 92 ? -11.940 15.616 8.554 1.00 77.62 92 ASP A CA 1
ATOM 708 C C . ASP A 1 92 ? -12.577 16.116 7.246 1.00 77.62 92 ASP A C 1
ATOM 710 O O . ASP A 1 92 ? -13.620 16.764 7.287 1.00 77.62 92 ASP A O 1
ATOM 714 N N . GLN A 1 93 ? -11.981 15.812 6.090 1.00 81.81 93 GLN A N 1
ATOM 715 C CA . GLN A 1 93 ? -12.460 16.238 4.768 1.00 81.81 93 GLN A CA 1
ATOM 716 C C . GLN A 1 93 ? -12.889 15.054 3.888 1.00 81.81 93 GLN A C 1
ATOM 718 O O . GLN A 1 93 ? -12.951 15.167 2.667 1.00 81.81 93 GLN A O 1
ATOM 723 N N . THR A 1 94 ? -13.186 13.901 4.495 1.00 85.44 94 THR A N 1
ATOM 724 C CA . THR A 1 94 ? -13.341 12.625 3.772 1.00 85.44 94 THR A CA 1
ATOM 725 C C . THR A 1 94 ? -14.783 12.174 3.563 1.00 85.44 94 THR A C 1
ATOM 727 O O . THR A 1 94 ? -14.994 11.103 3.002 1.00 85.44 94 THR A O 1
ATOM 730 N N . ASP A 1 95 ? -15.784 12.968 3.954 1.00 87.25 95 ASP A N 1
ATOM 731 C CA . ASP A 1 95 ? -17.202 12.567 3.950 1.00 87.25 95 ASP A CA 1
ATOM 732 C C . ASP A 1 95 ? -17.692 12.025 2.594 1.00 87.25 95 ASP A C 1
ATOM 734 O O . ASP A 1 95 ? -18.339 10.973 2.535 1.00 87.25 95 ASP A O 1
ATOM 738 N N . GLU A 1 96 ? -17.364 12.704 1.489 1.00 88.88 96 GLU A N 1
ATOM 739 C CA . GLU A 1 96 ? -17.763 12.271 0.142 1.00 88.88 96 GLU A CA 1
ATOM 740 C C . GLU A 1 96 ? -17.084 10.955 -0.260 1.00 88.88 96 GLU A C 1
ATOM 742 O O . GLU A 1 96 ? -17.734 10.042 -0.780 1.00 88.88 96 GLU A O 1
ATOM 747 N N . TRP A 1 97 ? -15.787 10.831 0.037 1.00 89.88 97 TRP A N 1
ATOM 748 C CA . TRP A 1 97 ? -14.997 9.633 -0.240 1.00 89.88 97 TRP A CA 1
ATOM 749 C C . TRP A 1 97 ? -15.458 8.434 0.589 1.00 89.88 97 TRP A C 1
ATOM 751 O O . TRP A 1 97 ? -15.613 7.332 0.054 1.00 89.88 97 TRP A O 1
ATOM 761 N N . LEU A 1 98 ? -15.730 8.656 1.877 1.00 87.44 98 LEU A N 1
ATOM 762 C CA . LEU A 1 98 ? -16.293 7.677 2.798 1.00 87.44 98 LEU A CA 1
ATOM 763 C C . LEU A 1 98 ? -17.607 7.139 2.239 1.00 87.44 98 LEU A C 1
ATOM 765 O O . LEU A 1 98 ? -17.741 5.932 2.027 1.00 87.44 98 LEU A O 1
ATOM 769 N N . ALA A 1 99 ? -18.563 8.026 1.958 1.00 88.38 99 ALA A N 1
ATOM 770 C CA . ALA A 1 99 ? -19.883 7.641 1.474 1.00 88.38 99 ALA A CA 1
ATOM 771 C C . ALA A 1 99 ? -19.810 6.841 0.163 1.00 88.38 99 ALA A C 1
ATOM 773 O O . ALA A 1 99 ? -20.448 5.790 0.048 1.00 88.38 99 ALA A O 1
ATOM 774 N N . ALA A 1 100 ? -19.007 7.298 -0.802 1.00 90.62 100 ALA A N 1
ATOM 775 C CA . ALA A 1 100 ? -18.792 6.594 -2.062 1.00 90.62 100 ALA A CA 1
ATOM 776 C C . ALA A 1 100 ? -18.152 5.212 -1.844 1.00 90.62 100 ALA A C 1
ATOM 778 O O . ALA A 1 100 ? -18.661 4.204 -2.337 1.00 90.62 100 ALA A O 1
ATOM 779 N N . SER A 1 101 ? -17.086 5.128 -1.047 1.00 89.62 101 SER A N 1
ATOM 780 C CA . SER A 1 101 ? -16.358 3.872 -0.811 1.00 89.62 101 SER A CA 1
ATOM 781 C C . SER A 1 101 ? -17.181 2.850 -0.029 1.00 89.62 101 SER A C 1
ATOM 783 O O . SER A 1 101 ? -17.071 1.648 -0.274 1.00 89.62 101 SER A O 1
ATOM 785 N N . TYR A 1 102 ? -18.069 3.291 0.868 1.00 88.00 102 TYR A N 1
ATOM 786 C CA . TYR A 1 102 ? -19.063 2.412 1.491 1.00 88.00 102 TYR A CA 1
ATOM 787 C C . TYR A 1 102 ? -20.088 1.890 0.482 1.00 88.00 102 TYR A C 1
ATOM 789 O O . TYR A 1 102 ? -20.391 0.696 0.502 1.00 88.00 102 TYR A O 1
ATOM 797 N N . ARG A 1 103 ? -20.605 2.747 -0.410 1.00 89.38 103 ARG A N 1
ATOM 798 C CA . ARG A 1 103 ? -21.562 2.330 -1.451 1.00 89.38 103 ARG A CA 1
ATOM 799 C C . ARG A 1 103 ? -20.973 1.288 -2.396 1.00 89.38 103 ARG A C 1
ATOM 801 O O . ARG A 1 103 ? -21.641 0.300 -2.696 1.00 89.38 103 ARG A O 1
ATOM 808 N N . HIS A 1 104 ? -19.743 1.514 -2.847 1.00 89.31 104 HIS A N 1
ATOM 809 C CA . HIS A 1 104 ? -19.100 0.703 -3.885 1.00 89.31 104 HIS A CA 1
ATOM 810 C C . HIS A 1 104 ? -18.140 -0.349 -3.330 1.00 89.31 104 HIS A C 1
ATOM 812 O O . HIS A 1 104 ? -17.523 -1.071 -4.100 1.00 89.31 104 HIS A O 1
ATOM 818 N N . GLY A 1 105 ? -18.035 -0.476 -2.004 1.00 86.81 105 GLY A N 1
ATOM 819 C CA . GLY A 1 105 ? -17.262 -1.528 -1.346 1.00 86.81 105 GLY A CA 1
ATOM 820 C C . GLY A 1 105 ? -15.744 -1.416 -1.511 1.00 86.81 105 GLY A C 1
ATOM 821 O O . GLY A 1 105 ? -15.076 -2.442 -1.422 1.00 86.81 105 GLY A O 1
ATOM 822 N N . LEU A 1 106 ? -15.207 -0.210 -1.720 1.00 90.00 106 LEU A N 1
ATOM 823 C CA . LEU A 1 106 ? -13.763 0.042 -1.691 1.00 90.00 106 LEU A CA 1
ATOM 824 C C . LEU A 1 106 ? -13.263 0.210 -0.256 1.00 90.00 106 LEU A C 1
ATOM 826 O O . LEU A 1 106 ? -13.960 0.763 0.603 1.00 90.00 106 LEU A O 1
ATOM 830 N N . ASP A 1 107 ? -12.046 -0.260 -0.013 1.00 91.19 107 ASP A N 1
ATOM 831 C CA . ASP A 1 107 ? -11.318 0.019 1.215 1.00 91.19 107 ASP A CA 1
ATOM 832 C C . ASP A 1 107 ? -10.687 1.419 1.202 1.00 91.19 107 ASP A C 1
ATOM 834 O O . ASP A 1 107 ? -10.370 1.994 0.158 1.00 91.19 107 ASP A O 1
ATOM 838 N N . LEU A 1 108 ? -10.549 1.966 2.407 1.00 89.06 108 LEU A N 1
ATOM 839 C CA . LEU A 1 108 ? -10.163 3.341 2.697 1.00 89.06 108 LEU A CA 1
ATOM 840 C C . LEU A 1 108 ? -8.881 3.293 3.507 1.00 89.06 108 LEU A C 1
ATOM 842 O O . LEU A 1 108 ? -8.914 3.049 4.715 1.00 89.06 108 LEU A O 1
ATOM 846 N N . ILE A 1 109 ? -7.752 3.480 2.842 1.00 90.94 109 ILE A N 1
ATOM 847 C CA . ILE A 1 109 ? -6.456 3.310 3.478 1.00 90.94 109 ILE A CA 1
ATOM 848 C C . ILE A 1 109 ? -5.928 4.689 3.842 1.00 90.94 109 ILE A C 1
ATOM 850 O O . ILE A 1 109 ? -5.466 5.441 2.983 1.00 90.94 109 ILE A O 1
ATOM 854 N N . PHE A 1 110 ? -6.001 5.027 5.128 1.00 88.00 110 PHE A N 1
ATOM 855 C CA . PHE A 1 110 ? -5.441 6.278 5.618 1.00 88.00 110 PHE A CA 1
ATOM 856 C C . PHE A 1 110 ? -4.002 6.119 6.082 1.00 88.00 110 PHE A C 1
ATOM 858 O O . PHE A 1 110 ? -3.604 5.097 6.650 1.00 88.00 110 PHE A O 1
ATOM 865 N N . LEU A 1 111 ? -3.247 7.196 5.891 1.00 87.62 111 LEU A N 1
ATOM 866 C CA . LEU A 1 111 ? -1.866 7.312 6.311 1.00 87.62 111 LEU A CA 1
ATOM 867 C C . LEU A 1 111 ? -1.765 7.917 7.715 1.00 87.62 111 LEU A C 1
ATOM 869 O O . LEU A 1 111 ? -2.366 8.945 8.020 1.00 87.62 111 LEU A O 1
ATOM 873 N N . MET A 1 112 ? -0.945 7.300 8.558 1.00 86.44 112 MET A N 1
ATOM 874 C CA . MET A 1 112 ? -0.441 7.884 9.794 1.00 86.44 112 MET A CA 1
ATOM 875 C C . MET A 1 112 ? 1.058 8.123 9.642 1.00 86.44 112 MET A C 1
ATOM 877 O O . MET A 1 112 ? 1.806 7.210 9.297 1.00 86.44 112 MET A O 1
ATOM 881 N N . ALA A 1 113 ? 1.496 9.349 9.914 1.00 79.69 113 ALA A N 1
ATOM 882 C CA . ALA A 1 113 ? 2.907 9.722 9.941 1.00 79.69 113 ALA A CA 1
ATOM 883 C C . ALA A 1 113 ? 3.428 9.786 11.392 1.00 79.69 113 ALA A C 1
ATOM 885 O O . ALA A 1 113 ? 2.633 9.989 12.315 1.00 79.69 113 ALA A O 1
ATOM 886 N N . PRO A 1 114 ? 4.749 9.686 11.642 1.00 70.69 114 PRO A N 1
ATOM 887 C CA . PRO A 1 114 ? 5.293 9.599 13.003 1.00 70.69 114 PRO A CA 1
ATOM 888 C C . PRO A 1 114 ? 4.998 10.836 13.866 1.00 70.69 114 PRO A C 1
ATOM 890 O O . PRO A 1 114 ? 4.836 10.738 15.083 1.00 70.69 114 PRO A O 1
ATOM 893 N N . ASN A 1 115 ? 4.848 12.011 13.245 1.00 70.12 115 ASN A N 1
ATOM 894 C CA . ASN A 1 115 ? 4.469 13.250 13.933 1.00 70.12 115 ASN A CA 1
ATOM 895 C C . ASN A 1 115 ? 3.052 13.205 14.551 1.00 70.12 115 ASN A C 1
ATOM 897 O O . ASN A 1 115 ? 2.769 13.955 15.493 1.00 70.12 115 ASN A O 1
ATOM 901 N N . ALA A 1 116 ? 2.185 12.301 14.082 1.00 61.97 116 ALA A N 1
ATOM 902 C CA . ALA A 1 116 ? 0.836 12.102 14.597 1.00 61.97 116 ALA A CA 1
ATOM 903 C C . ALA A 1 116 ? 0.811 11.457 15.994 1.00 61.97 116 ALA A C 1
ATOM 905 O O . ALA A 1 116 ? -0.203 11.564 16.679 1.00 61.97 116 ALA A O 1
ATOM 906 N N . ASN A 1 117 ? 1.928 10.895 16.482 1.00 60.03 117 ASN A N 1
ATOM 907 C CA . ASN A 1 117 ? 2.053 10.375 17.855 1.00 60.03 117 ASN A CA 1
ATOM 908 C C . ASN A 1 117 ? 1.693 11.423 18.928 1.00 60.03 117 ASN A C 1
ATOM 910 O O . ASN A 1 117 ? 1.233 11.080 20.013 1.00 60.03 117 ASN A O 1
ATOM 914 N N . SER A 1 118 ? 1.866 12.709 18.613 1.00 60.19 118 SER A N 1
ATOM 915 C CA . SER A 1 118 ? 1.513 13.830 19.494 1.00 60.19 118 SER A CA 1
ATOM 916 C C . SER A 1 118 ? 0.030 14.240 19.439 1.00 60.19 118 SER A C 1
ATOM 918 O O . SER A 1 118 ? -0.382 15.146 20.162 1.00 60.19 118 SER A O 1
ATOM 920 N N . ARG A 1 119 ? -0.783 13.598 18.587 1.00 67.31 119 ARG A N 1
ATOM 921 C CA . ARG A 1 119 ? -2.178 13.959 18.283 1.00 67.31 119 ARG A CA 1
ATOM 922 C C . ARG A 1 119 ? -3.087 12.728 18.357 1.00 67.31 119 ARG A C 1
ATOM 924 O O . ARG A 1 119 ? -3.597 12.261 17.342 1.00 67.31 119 ARG A O 1
ATOM 931 N N . LEU A 1 120 ? -3.296 12.210 19.568 1.00 66.56 120 LEU A N 1
ATOM 932 C CA . LEU A 1 120 ? -4.062 10.976 19.812 1.00 66.56 120 LEU A CA 1
ATOM 933 C C . LEU A 1 120 ? -5.476 10.993 19.200 1.00 66.56 120 LEU A C 1
ATOM 935 O O . LEU A 1 120 ? -5.898 9.983 18.644 1.00 66.56 120 LEU A O 1
ATOM 939 N N . ASP A 1 121 ? -6.171 12.134 19.215 1.00 69.75 121 ASP A N 1
ATOM 940 C CA . ASP A 1 121 ? -7.507 12.260 18.608 1.00 69.75 121 ASP A CA 1
ATOM 941 C C . ASP A 1 121 ? -7.475 12.074 17.081 1.00 69.75 121 ASP A C 1
ATOM 943 O O . ASP A 1 121 ? -8.363 11.444 16.505 1.00 69.75 121 ASP A O 1
ATOM 947 N N . ALA A 1 122 ? -6.415 12.554 16.420 1.00 72.00 122 ALA A N 1
ATOM 948 C CA . ALA A 1 122 ? -6.221 12.355 14.986 1.00 72.00 122 ALA A CA 1
ATOM 949 C C . ALA A 1 122 ? -5.936 10.881 14.657 1.00 72.00 122 ALA A C 1
ATOM 951 O O . ALA A 1 122 ? -6.427 10.370 13.649 1.00 72.00 122 ALA A O 1
ATOM 952 N N . LEU A 1 123 ? -5.195 10.176 15.523 1.00 74.75 123 LEU A N 1
ATOM 953 C CA . LEU A 1 123 ? -4.971 8.734 15.382 1.00 74.75 123 LEU A CA 1
ATOM 954 C C . LEU A 1 123 ? -6.279 7.951 15.541 1.00 74.75 123 LEU A C 1
ATOM 956 O O . LEU A 1 123 ? -6.544 7.055 14.747 1.00 74.75 123 LEU A O 1
ATOM 960 N N . ALA A 1 124 ? -7.112 8.306 16.523 1.00 77.81 124 ALA A N 1
ATOM 961 C CA . ALA A 1 124 ? -8.391 7.637 16.757 1.00 77.81 124 ALA A CA 1
ATOM 962 C C . ALA A 1 124 ? -9.360 7.829 15.583 1.00 77.81 124 ALA A C 1
ATOM 964 O O . ALA A 1 124 ? -9.939 6.854 15.108 1.00 77.81 124 ALA A O 1
ATOM 965 N N . GLY A 1 125 ? -9.483 9.055 15.060 1.00 80.12 125 GLY A N 1
ATOM 966 C CA . GLY A 1 125 ? -10.286 9.319 13.863 1.00 80.12 125 GLY A CA 1
ATOM 967 C C . GLY A 1 125 ? -9.789 8.521 12.655 1.00 80.12 125 GLY A C 1
ATOM 968 O O . GLY A 1 125 ? -10.559 7.819 12.007 1.00 80.12 125 GLY A O 1
ATOM 969 N N . THR A 1 126 ? -8.478 8.539 12.408 1.00 81.44 126 THR A N 1
ATOM 970 C CA . THR A 1 126 ? -7.862 7.793 11.301 1.00 81.44 126 THR A CA 1
ATOM 971 C C . THR A 1 126 ? -8.087 6.284 11.428 1.00 81.44 126 THR A C 1
ATOM 973 O O . THR A 1 126 ? -8.463 5.628 10.459 1.00 81.44 126 THR A O 1
ATOM 976 N N . ALA A 1 127 ? -7.900 5.721 12.624 1.00 82.62 127 ALA A N 1
ATOM 977 C CA . ALA A 1 127 ? -8.109 4.303 12.892 1.00 82.62 127 ALA A CA 1
ATOM 978 C C . ALA A 1 127 ? -9.567 3.870 12.674 1.00 82.62 127 ALA A C 1
ATOM 980 O O . ALA A 1 127 ? -9.806 2.809 12.103 1.00 82.62 127 ALA A O 1
ATOM 981 N N . GLN A 1 128 ? -10.530 4.690 13.103 1.00 84.19 128 GLN A N 1
ATOM 982 C CA . GLN A 1 128 ? -11.961 4.408 12.958 1.00 84.19 128 GLN A CA 1
ATOM 983 C C . GLN A 1 128 ? -12.442 4.499 11.507 1.00 84.19 128 GLN A C 1
ATOM 985 O O . GLN A 1 128 ? -13.320 3.736 11.108 1.00 84.19 128 GLN A O 1
ATOM 990 N N . LEU A 1 129 ? -11.889 5.432 10.729 1.00 84.44 129 LEU A N 1
ATOM 991 C CA . LEU A 1 129 ? -12.271 5.638 9.331 1.00 84.44 129 LEU A CA 1
ATOM 992 C C . LEU A 1 129 ? -11.569 4.670 8.371 1.00 84.44 129 LEU A C 1
ATOM 994 O O . LEU A 1 129 ? -12.092 4.399 7.288 1.00 84.44 129 LEU A O 1
ATOM 998 N N . SER A 1 130 ? -10.409 4.135 8.760 1.00 85.88 130 SER A N 1
ATOM 999 C CA . SER A 1 130 ? -9.649 3.204 7.926 1.00 85.88 130 SER A CA 1
ATOM 1000 C C . SER A 1 130 ? -10.378 1.876 7.736 1.00 85.88 130 SER A C 1
ATOM 1002 O O . SER A 1 130 ? -10.821 1.233 8.688 1.00 85.88 130 SER A O 1
ATOM 1004 N N . ARG A 1 131 ? -10.431 1.414 6.487 1.00 86.50 131 ARG A N 1
ATOM 1005 C CA . ARG A 1 131 ? -10.904 0.083 6.090 1.00 86.50 131 ARG A CA 1
ATOM 1006 C C . ARG A 1 131 ? -9.795 -0.614 5.322 1.00 86.50 131 ARG A C 1
ATOM 1008 O O . ARG A 1 131 ? -9.138 0.031 4.524 1.00 86.50 131 ARG A O 1
ATOM 1015 N N . GLY A 1 132 ? -9.586 -1.906 5.552 1.00 87.56 132 GLY A N 1
ATOM 1016 C CA . GLY A 1 132 ? -8.379 -2.597 5.093 1.00 87.56 132 GLY A CA 1
ATOM 1017 C C . GLY A 1 132 ? -7.312 -2.549 6.183 1.00 87.56 132 GLY A C 1
ATOM 1018 O O . GLY A 1 132 ? -7.285 -3.382 7.089 1.00 87.56 132 GLY A O 1
ATOM 1019 N N . PHE A 1 133 ? -6.459 -1.529 6.136 1.00 91.06 133 PHE A N 1
ATOM 1020 C CA . PHE A 1 133 ? -5.409 -1.294 7.124 1.00 91.06 133 PHE A CA 1
ATOM 1021 C C . PHE A 1 133 ? -5.108 0.197 7.276 1.00 91.06 133 PHE A C 1
ATOM 1023 O O . PHE A 1 133 ? -5.427 1.005 6.410 1.00 91.06 133 PHE A O 1
ATOM 1030 N N . VAL A 1 134 ? -4.449 0.547 8.377 1.00 91.69 134 VAL A N 1
ATOM 1031 C CA . VAL A 1 134 ? -3.783 1.842 8.535 1.00 91.69 134 VAL A CA 1
ATOM 1032 C C . VAL A 1 134 ? -2.393 1.765 7.908 1.00 91.69 134 VAL A C 1
ATOM 1034 O O . VAL A 1 134 ? -1.607 0.878 8.254 1.00 91.69 134 VAL A O 1
ATOM 1037 N N . TYR A 1 135 ? -2.077 2.705 7.019 1.00 91.75 135 TYR A N 1
ATOM 1038 C CA . TYR A 1 135 ? -0.748 2.867 6.434 1.00 91.75 135 TYR A CA 1
ATOM 1039 C C . TYR A 1 135 ? 0.129 3.663 7.407 1.00 91.75 135 TYR A C 1
ATOM 1041 O O . TYR A 1 135 ? 0.004 4.878 7.531 1.00 91.75 135 TYR A O 1
ATOM 1049 N N . ALA A 1 136 ? 1.042 2.998 8.107 1.00 89.69 136 ALA A N 1
ATOM 1050 C CA . ALA A 1 136 ? 2.051 3.656 8.928 1.00 89.69 136 ALA A CA 1
ATOM 1051 C C . ALA A 1 136 ? 3.243 4.052 8.047 1.00 89.69 136 ALA A C 1
ATOM 1053 O O . ALA A 1 136 ? 4.069 3.218 7.667 1.00 89.69 136 ALA A O 1
ATOM 1054 N N . ALA A 1 137 ? 3.316 5.335 7.704 1.00 79.94 137 ALA A N 1
ATOM 1055 C CA . ALA A 1 137 ? 4.409 5.874 6.916 1.00 79.94 137 ALA A CA 1
ATOM 1056 C C . ALA A 1 137 ? 5.623 6.142 7.801 1.00 79.94 137 ALA A C 1
ATOM 1058 O O . ALA A 1 137 ? 5.523 6.798 8.837 1.00 79.94 137 ALA A O 1
ATOM 1059 N N . SER A 1 138 ? 6.790 5.685 7.360 1.00 67.25 138 SER A N 1
ATOM 1060 C CA . SER A 1 138 ? 8.055 6.156 7.899 1.00 67.25 138 SER A CA 1
ATOM 1061 C C . SER A 1 138 ? 8.482 7.414 7.154 1.00 67.25 138 SER A C 1
ATOM 1063 O O . SER A 1 138 ? 8.762 7.362 5.959 1.00 67.25 138 SER A O 1
ATOM 1065 N N . THR A 1 139 ? 8.594 8.545 7.848 1.00 56.56 139 THR A N 1
ATOM 1066 C CA . THR A 1 139 ? 9.289 9.709 7.286 1.00 56.56 139 THR A CA 1
ATOM 1067 C C . THR A 1 139 ? 10.770 9.381 7.136 1.00 56.56 139 THR A C 1
ATOM 1069 O O . THR A 1 139 ? 11.407 8.945 8.096 1.00 56.56 139 THR A O 1
ATOM 1072 N N . ILE A 1 140 ? 11.320 9.594 5.940 1.00 50.84 140 ILE A N 1
ATOM 1073 C CA . ILE A 1 140 ? 12.761 9.520 5.699 1.00 50.84 140 ILE A CA 1
ATOM 1074 C C . ILE A 1 140 ? 13.391 10.747 6.359 1.00 50.84 140 ILE A C 1
ATOM 1076 O O . ILE A 1 140 ? 13.502 11.812 5.756 1.00 50.84 140 ILE A O 1
ATOM 1080 N N . ASP A 1 141 ? 13.791 10.611 7.617 1.00 52.69 141 ASP A N 1
ATOM 1081 C CA . ASP A 1 141 ? 14.799 11.499 8.171 1.00 52.69 141 ASP A CA 1
ATOM 1082 C C . ASP A 1 141 ? 16.161 10.985 7.699 1.00 52.69 141 ASP A C 1
ATOM 1084 O O . ASP A 1 141 ? 16.679 9.991 8.209 1.00 52.69 141 ASP A O 1
ATOM 1088 N N . VAL A 1 142 ? 16.736 11.655 6.697 1.00 50.62 142 VAL A N 1
ATOM 1089 C CA . VAL A 1 142 ? 18.056 11.321 6.131 1.00 50.62 142 VAL A CA 1
ATOM 1090 C C . VAL A 1 142 ? 19.187 11.374 7.166 1.00 50.62 142 VAL A C 1
ATOM 1092 O O . VAL A 1 142 ? 20.289 10.903 6.892 1.00 50.62 142 VAL A O 1
ATOM 1095 N N . THR A 1 143 ? 18.934 11.948 8.346 1.00 50.84 143 THR A N 1
ATOM 1096 C CA . THR A 1 143 ? 19.887 12.023 9.458 1.00 50.84 143 THR A CA 1
ATOM 1097 C C . THR A 1 143 ? 19.690 10.920 10.502 1.00 50.84 143 THR A C 1
ATOM 1099 O O . THR A 1 143 ? 20.579 10.696 11.327 1.00 50.84 143 THR A O 1
ATOM 1102 N N . ALA A 1 144 ? 18.565 10.200 10.463 1.00 59.69 144 ALA A N 1
ATOM 1103 C CA . ALA A 1 144 ? 18.254 9.138 11.408 1.00 59.69 144 ALA A CA 1
ATOM 1104 C C . ALA A 1 144 ? 18.877 7.800 10.986 1.00 59.69 144 ALA A C 1
ATOM 1106 O O . ALA A 1 144 ? 18.916 7.427 9.813 1.00 59.69 144 ALA A O 1
ATOM 1107 N N . THR A 1 145 ? 19.352 7.035 11.970 1.00 70.75 145 THR A N 1
ATOM 1108 C CA . THR A 1 145 ? 19.819 5.668 11.725 1.00 70.75 145 THR A CA 1
ATOM 1109 C C . THR A 1 145 ? 18.638 4.754 11.403 1.00 70.75 145 THR A C 1
ATOM 1111 O O . THR A 1 145 ? 17.526 4.964 11.888 1.00 70.75 145 THR A O 1
ATOM 1114 N N . HIS A 1 146 ? 18.886 3.688 10.637 1.00 69.62 146 HIS A N 1
ATOM 1115 C CA . HIS A 1 146 ? 17.866 2.677 10.316 1.00 69.62 146 HIS A CA 1
ATOM 1116 C C . HIS A 1 146 ? 17.194 2.105 11.578 1.00 69.62 146 HIS A C 1
ATOM 1118 O O . HIS A 1 146 ? 15.976 1.967 11.625 1.00 69.62 146 HIS A O 1
ATOM 1124 N N . GLU A 1 147 ? 17.970 1.901 12.649 1.00 75.62 147 GLU A N 1
ATOM 1125 C CA . GLU A 1 147 ? 17.457 1.456 13.951 1.00 75.62 147 GLU A CA 1
ATOM 1126 C C . GLU A 1 147 ? 16.502 2.478 14.597 1.00 75.62 147 GLU A C 1
ATOM 1128 O O . GLU A 1 147 ? 15.471 2.104 15.156 1.00 75.62 147 GLU A O 1
ATOM 1133 N N . ALA A 1 148 ? 16.820 3.776 14.526 1.00 74.94 148 ALA A N 1
ATOM 1134 C CA . ALA A 1 148 ? 15.964 4.825 15.081 1.00 74.94 148 ALA A CA 1
ATOM 1135 C C . ALA A 1 148 ? 14.643 4.939 14.306 1.00 74.94 148 ALA A C 1
ATOM 1137 O O . ALA A 1 148 ? 13.582 5.065 14.917 1.00 74.94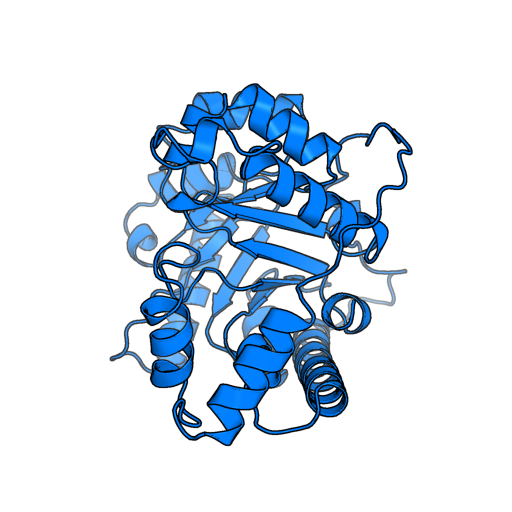 148 ALA A O 1
ATOM 1138 N N . ILE A 1 149 ? 14.711 4.829 12.977 1.00 75.44 149 ILE A N 1
ATOM 1139 C CA . ILE A 1 149 ? 13.544 4.814 12.093 1.00 75.44 149 ILE A CA 1
ATOM 1140 C C . ILE A 1 149 ? 12.646 3.605 12.410 1.00 75.44 149 ILE A C 1
ATOM 1142 O O . ILE A 1 149 ? 11.435 3.757 12.574 1.00 75.44 149 ILE A O 1
ATOM 1146 N N . GLY A 1 150 ? 13.241 2.419 12.580 1.00 81.38 150 GLY A N 1
ATOM 1147 C CA . GLY A 1 150 ? 12.519 1.204 12.965 1.00 81.38 150 GLY A CA 1
ATOM 1148 C C . GLY A 1 150 ? 11.774 1.347 14.296 1.00 81.38 150 GLY A C 1
ATOM 1149 O O . GLY A 1 150 ? 10.594 1.010 14.374 1.00 81.38 150 GLY A O 1
ATOM 1150 N N . LYS A 1 151 ? 12.415 1.925 15.323 1.00 85.56 151 LYS A N 1
ATOM 1151 C CA . LYS A 1 151 ? 11.780 2.164 16.635 1.00 85.56 151 LYS A CA 1
ATOM 1152 C C . LYS A 1 151 ? 10.602 3.135 16.553 1.00 85.56 151 LYS A C 1
ATOM 1154 O O . LYS A 1 151 ? 9.555 2.861 17.132 1.00 85.56 151 LYS A O 1
ATOM 1159 N N . GLN A 1 152 ? 10.743 4.237 15.815 1.00 85.19 152 GLN A N 1
ATOM 1160 C CA . GLN A 1 152 ? 9.647 5.198 15.628 1.00 85.19 152 GLN A CA 1
ATOM 1161 C C . GLN A 1 152 ? 8.452 4.568 14.903 1.00 85.19 152 GLN A C 1
ATOM 1163 O O . GLN A 1 152 ? 7.304 4.804 15.282 1.00 85.19 152 GLN A O 1
ATOM 1168 N N . ALA A 1 153 ? 8.713 3.743 13.886 1.00 87.19 153 ALA A N 1
ATOM 1169 C CA . ALA A 1 153 ? 7.669 3.014 13.176 1.00 87.19 153 ALA A CA 1
ATOM 1170 C C . ALA A 1 153 ? 6.976 1.980 14.084 1.00 87.19 153 ALA A C 1
ATOM 1172 O O . ALA A 1 153 ? 5.749 1.877 14.068 1.00 87.19 153 ALA A O 1
ATOM 1173 N N . GLU A 1 154 ? 7.727 1.263 14.925 1.00 90.88 154 GLU A N 1
ATOM 1174 C CA . GLU A 1 154 ? 7.159 0.328 15.903 1.00 90.88 154 GLU A CA 1
ATOM 1175 C C . GLU A 1 154 ? 6.271 1.044 16.937 1.00 90.88 154 GLU A C 1
ATOM 1177 O O . GLU A 1 154 ? 5.174 0.576 17.257 1.00 90.88 154 GLU A O 1
ATOM 1182 N N . GLU A 1 155 ? 6.709 2.197 17.444 1.00 90.12 155 GLU A N 1
ATOM 1183 C CA . GLU A 1 155 ? 5.911 3.041 18.340 1.00 90.12 155 GLU A CA 1
ATOM 1184 C C . GLU A 1 155 ? 4.633 3.548 17.664 1.00 90.12 155 GLU A C 1
ATOM 1186 O O . GLU A 1 155 ? 3.559 3.495 18.268 1.00 90.12 155 GLU A O 1
ATOM 1191 N N . LEU A 1 156 ? 4.715 3.975 16.402 1.00 89.19 156 LEU A N 1
ATOM 1192 C CA . LEU A 1 156 ? 3.551 4.406 15.630 1.00 89.19 156 LEU A CA 1
ATOM 1193 C C . LEU A 1 156 ? 2.532 3.272 15.456 1.00 89.19 156 LEU A C 1
ATOM 1195 O O . LEU A 1 156 ? 1.340 3.491 15.659 1.00 89.19 156 LEU A O 1
ATOM 1199 N N . VAL A 1 157 ? 2.983 2.046 15.162 1.00 91.19 157 VAL A N 1
ATOM 1200 C CA . VAL A 1 157 ? 2.099 0.868 15.090 1.00 91.19 157 VAL A CA 1
ATOM 1201 C C . VAL A 1 157 ? 1.403 0.611 16.425 1.00 91.19 157 VAL A C 1
ATOM 1203 O O . VAL A 1 157 ? 0.194 0.368 16.455 1.00 91.19 157 VAL A O 1
ATOM 1206 N N . LYS A 1 158 ? 2.138 0.686 17.542 1.00 91.56 158 LYS A N 1
ATOM 1207 C CA . LYS A 1 158 ? 1.559 0.530 18.887 1.00 91.56 158 LYS A CA 1
ATOM 1208 C C . LYS A 1 158 ? 0.502 1.599 19.161 1.00 91.56 158 LYS A C 1
ATOM 1210 O O . LYS A 1 158 ? -0.587 1.269 19.625 1.00 91.56 158 LYS A O 1
ATOM 1215 N N . ASN A 1 159 ? 0.788 2.856 18.835 1.00 90.06 159 ASN A N 1
ATOM 1216 C CA . ASN A 1 159 ? -0.139 3.967 19.043 1.00 90.06 159 ASN A CA 1
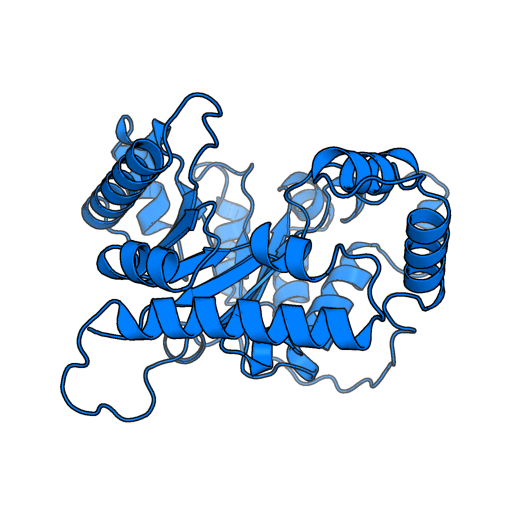ATOM 1217 C C . ASN A 1 159 ? -1.384 3.858 18.158 1.00 90.06 159 ASN A C 1
ATOM 1219 O O . ASN A 1 159 ? -2.491 4.054 18.652 1.00 90.06 159 ASN A O 1
ATOM 1223 N N . ALA A 1 160 ? -1.225 3.473 16.890 1.00 90.06 160 ALA A N 1
ATOM 1224 C CA . ALA A 1 160 ? -2.339 3.228 15.979 1.00 90.06 160 ALA A CA 1
ATOM 1225 C C . ALA A 1 160 ? -3.272 2.132 16.520 1.00 90.06 160 ALA A C 1
ATOM 1227 O O . ALA A 1 160 ? -4.487 2.320 16.564 1.00 90.06 160 ALA A O 1
ATOM 1228 N N . ARG A 1 161 ? -2.714 1.016 17.011 1.00 90.31 161 ARG A N 1
ATOM 1229 C CA . ARG A 1 161 ? -3.500 -0.058 17.646 1.00 90.31 161 ARG A CA 1
ATOM 1230 C C . ARG A 1 161 ? -4.210 0.413 18.912 1.00 90.31 161 ARG A C 1
ATOM 1232 O O . ARG A 1 161 ? -5.397 0.149 19.072 1.00 90.31 161 ARG A O 1
ATOM 1239 N N . ASN A 1 162 ? -3.521 1.157 19.778 1.00 90.50 162 ASN A N 1
ATOM 1240 C CA . ASN A 1 162 ? -4.126 1.742 20.980 1.00 90.50 162 ASN A CA 1
ATOM 1241 C C . ASN A 1 162 ? -5.264 2.721 20.645 1.00 90.50 162 ASN A C 1
ATOM 1243 O O . ASN A 1 162 ? -6.204 2.856 21.423 1.00 90.50 162 ASN A O 1
ATOM 1247 N N . ALA A 1 163 ? -5.194 3.376 19.486 1.00 88.69 163 ALA A N 1
ATOM 1248 C CA . ALA A 1 163 ? -6.232 4.258 18.967 1.00 88.69 163 ALA A CA 1
ATOM 1249 C C . ALA A 1 163 ? -7.393 3.513 18.270 1.00 88.69 163 ALA A C 1
ATOM 1251 O O . ALA A 1 163 ? -8.351 4.150 17.836 1.00 88.69 163 ALA A O 1
ATOM 1252 N N . GLY A 1 164 ? -7.337 2.178 18.185 1.00 87.69 164 GLY A N 1
ATOM 1253 C CA . GLY A 1 164 ? -8.398 1.329 17.636 1.00 87.69 164 GLY A CA 1
ATOM 1254 C C . GLY A 1 164 ? -8.126 0.762 16.241 1.00 87.69 164 GLY A C 1
ATOM 1255 O O . GLY A 1 164 ? -9.036 0.194 15.642 1.00 87.69 164 GLY A O 1
ATOM 1256 N N . ALA A 1 165 ? -6.910 0.899 15.698 1.00 88.31 165 ALA A N 1
ATOM 1257 C CA . ALA A 1 165 ? -6.590 0.333 14.390 1.00 88.31 165 ALA A CA 1
ATOM 1258 C C . ALA A 1 165 ? -6.541 -1.198 14.465 1.00 88.31 165 ALA A C 1
ATOM 1260 O O . ALA A 1 165 ? -5.724 -1.770 15.188 1.00 88.31 165 ALA A O 1
ATOM 1261 N N . ASN A 1 166 ? -7.382 -1.862 13.669 1.00 85.75 166 ASN A N 1
ATOM 1262 C CA . ASN A 1 166 ? -7.431 -3.326 13.614 1.00 85.75 166 ASN A CA 1
ATOM 1263 C C . ASN A 1 166 ? -6.165 -3.933 12.992 1.00 85.75 166 ASN A C 1
ATOM 1265 O O . ASN A 1 166 ? -5.724 -5.001 13.407 1.00 85.75 166 ASN A O 1
ATOM 1269 N N . ARG A 1 167 ? -5.604 -3.267 11.975 1.00 89.69 167 ARG A N 1
ATOM 1270 C CA . ARG A 1 167 ? -4.417 -3.700 11.226 1.00 89.69 167 ARG A CA 1
ATOM 1271 C C . ARG A 1 167 ? -3.565 -2.495 10.868 1.00 89.69 167 ARG A C 1
ATOM 1273 O O . ARG A 1 167 ? -4.104 -1.466 10.458 1.00 89.69 167 ARG A O 1
ATOM 1280 N N . VAL A 1 168 ? -2.249 -2.643 10.979 1.00 91.81 168 VAL A N 1
ATOM 1281 C CA . VAL A 1 168 ? -1.294 -1.588 10.627 1.00 91.81 168 VAL A CA 1
ATOM 1282 C C . VAL A 1 168 ? -0.191 -2.158 9.738 1.00 91.81 168 VAL A C 1
ATOM 1284 O O . VAL A 1 168 ? 0.579 -3.022 10.169 1.00 91.81 168 VAL A O 1
ATOM 1287 N N . CYS A 1 169 ? -0.110 -1.674 8.499 1.00 92.88 169 CYS A N 1
ATOM 1288 C CA . CYS A 1 169 ? 0.962 -2.014 7.565 1.00 92.88 169 CYS A CA 1
ATOM 1289 C C . CYS A 1 169 ? 1.964 -0.868 7.503 1.00 92.88 169 CYS A C 1
ATOM 1291 O O . CYS A 1 169 ? 1.582 0.299 7.544 1.00 92.88 169 CYS A O 1
ATOM 1293 N N . VAL A 1 170 ? 3.247 -1.200 7.423 1.00 90.81 170 VAL A N 1
ATOM 1294 C CA . VAL A 1 170 ? 4.325 -0.230 7.615 1.00 90.81 170 VAL A CA 1
ATOM 1295 C C . VAL A 1 170 ? 5.142 -0.091 6.346 1.00 90.81 170 VAL A C 1
ATOM 1297 O O . VAL A 1 170 ? 5.639 -1.087 5.821 1.00 90.81 170 VAL A O 1
ATOM 1300 N N . ALA A 1 171 ? 5.329 1.147 5.899 1.00 88.31 171 ALA A N 1
ATOM 1301 C CA . ALA A 1 171 ? 6.268 1.477 4.837 1.00 88.31 171 ALA A CA 1
ATOM 1302 C C . ALA A 1 171 ? 7.626 1.846 5.428 1.00 88.31 171 ALA A C 1
ATOM 1304 O O . ALA A 1 171 ? 7.753 2.850 6.129 1.00 88.31 171 ALA A O 1
ATOM 1305 N N . LEU A 1 172 ? 8.634 1.024 5.137 1.00 82.81 172 LEU A N 1
ATOM 1306 C CA . LEU A 1 172 ? 10.017 1.213 5.565 1.00 82.81 172 LEU A CA 1
ATOM 1307 C C . LEU A 1 172 ? 10.969 0.854 4.428 1.00 82.81 172 LEU A C 1
ATOM 1309 O O . LEU A 1 172 ? 10.749 -0.110 3.695 1.00 82.81 172 LEU A O 1
ATOM 1313 N N . SER A 1 173 ? 12.079 1.582 4.338 1.00 82.12 173 SER A N 1
ATOM 1314 C CA . SER A 1 173 ? 13.183 1.230 3.448 1.00 82.12 173 SER A CA 1
ATOM 1315 C C . SER A 1 173 ? 13.889 -0.025 3.970 1.00 82.12 173 SER A C 1
ATOM 1317 O O . SER A 1 173 ? 14.774 0.048 4.827 1.00 82.12 173 SER A O 1
ATOM 1319 N N . ILE A 1 174 ? 13.473 -1.187 3.465 1.00 83.31 174 ILE A N 1
ATOM 1320 C CA . ILE A 1 174 ? 14.071 -2.493 3.757 1.00 83.31 174 ILE A CA 1
ATOM 1321 C C . ILE A 1 174 ? 14.573 -3.159 2.480 1.00 83.31 174 ILE A C 1
ATOM 1323 O O . ILE A 1 174 ? 13.981 -3.004 1.413 1.00 83.31 174 ILE A O 1
ATOM 1327 N N . SER A 1 175 ? 15.663 -3.911 2.585 1.00 85.75 175 SER A N 1
ATOM 1328 C CA . SER A 1 175 ? 16.365 -4.513 1.451 1.00 85.75 175 SER A CA 1
ATOM 1329 C C . SER A 1 175 ? 16.566 -6.024 1.561 1.00 85.75 175 SER A C 1
ATOM 1331 O O . SER A 1 175 ? 17.121 -6.619 0.640 1.00 85.75 175 SER A O 1
ATOM 1333 N N . SER A 1 176 ? 16.114 -6.655 2.649 1.00 91.19 176 SER A N 1
ATOM 1334 C CA . SER A 1 176 ? 16.241 -8.102 2.848 1.00 91.19 176 SER A CA 1
ATOM 1335 C C . SER A 1 176 ? 15.044 -8.718 3.565 1.00 91.19 176 SER A C 1
ATOM 1337 O O . SER A 1 176 ? 14.327 -8.059 4.325 1.00 91.19 176 SER A O 1
ATOM 1339 N N . GLY A 1 177 ? 14.873 -10.025 3.379 1.00 92.94 177 GLY A N 1
ATOM 1340 C CA . GLY A 1 177 ? 13.907 -10.834 4.110 1.00 92.94 177 GLY A CA 1
ATOM 1341 C C . GLY A 1 177 ? 14.125 -10.818 5.625 1.00 92.94 177 GLY A C 1
ATOM 1342 O O . GLY A 1 177 ? 13.161 -10.910 6.376 1.00 92.94 177 GLY A O 1
ATOM 1343 N N . ASP A 1 178 ? 15.357 -10.651 6.112 1.00 93.44 178 ASP A N 1
ATOM 1344 C CA . ASP A 1 178 ? 15.617 -10.551 7.557 1.00 93.44 178 ASP A CA 1
ATOM 1345 C C . ASP A 1 178 ? 15.061 -9.254 8.149 1.00 93.44 178 ASP A C 1
ATOM 1347 O O . ASP A 1 178 ? 14.425 -9.283 9.203 1.00 93.44 178 ASP A O 1
ATOM 1351 N N . GLN A 1 179 ? 15.210 -8.134 7.435 1.00 91.06 179 GLN A N 1
ATOM 1352 C CA . GLN A 1 179 ? 14.579 -6.872 7.822 1.00 91.06 179 GLN A CA 1
ATOM 1353 C C . GLN A 1 179 ? 13.051 -6.959 7.714 1.00 91.06 179 GLN A C 1
ATOM 1355 O O . GLN A 1 179 ? 12.342 -6.494 8.604 1.00 91.06 179 GLN A O 1
ATOM 1360 N N . ALA A 1 180 ? 12.525 -7.612 6.671 1.00 91.25 180 ALA A N 1
ATOM 1361 C CA . ALA A 1 180 ? 11.088 -7.859 6.545 1.00 91.25 180 ALA A CA 1
ATOM 1362 C C . ALA A 1 180 ? 10.546 -8.715 7.706 1.00 91.25 180 ALA A C 1
ATOM 1364 O O . ALA A 1 180 ? 9.466 -8.440 8.232 1.00 91.25 180 ALA A O 1
ATOM 1365 N N . ALA A 1 181 ? 11.310 -9.721 8.145 1.00 92.38 181 ALA A N 1
ATOM 1366 C CA . ALA A 1 181 ? 10.973 -10.560 9.289 1.00 92.38 181 ALA A CA 1
ATOM 1367 C C . ALA A 1 181 ? 10.978 -9.772 10.602 1.00 92.38 181 ALA A C 1
ATOM 1369 O O . ALA A 1 181 ? 10.115 -9.992 11.449 1.00 92.38 181 ALA A O 1
ATOM 1370 N N . GLU A 1 182 ? 11.927 -8.853 10.782 1.00 91.31 182 GLU A N 1
ATOM 1371 C CA . GLU A 1 182 ? 11.977 -7.971 11.948 1.00 91.31 182 GLU A CA 1
ATOM 1372 C C . GLU A 1 182 ? 10.742 -7.069 12.024 1.00 91.31 182 GLU A C 1
ATOM 1374 O O . GLU A 1 182 ? 10.067 -7.060 13.053 1.00 91.31 182 GLU A O 1
ATOM 1379 N N . VAL A 1 183 ? 10.392 -6.387 10.926 1.00 91.25 183 VAL A N 1
ATOM 1380 C CA . VAL A 1 183 ? 9.194 -5.530 10.853 1.00 91.25 183 VAL A CA 1
ATOM 1381 C C . VAL A 1 183 ? 7.919 -6.348 11.070 1.00 91.25 183 VAL A C 1
ATOM 1383 O O . VAL A 1 183 ? 7.036 -5.966 11.840 1.00 91.25 183 VAL A O 1
ATOM 1386 N N . GLY A 1 184 ? 7.837 -7.527 10.452 1.00 91.06 184 GLY A N 1
ATOM 1387 C CA . GLY A 1 184 ? 6.681 -8.408 10.568 1.00 91.06 184 GLY A CA 1
ATOM 1388 C C . GLY A 1 184 ? 6.431 -8.960 11.979 1.00 91.06 184 GLY A C 1
ATOM 1389 O O . GLY A 1 184 ? 5.382 -9.561 12.212 1.00 91.06 184 GLY A O 1
ATOM 1390 N N . ARG A 1 185 ? 7.360 -8.803 12.936 1.00 91.31 185 ARG A N 1
ATOM 1391 C CA . ARG A 1 185 ? 7.126 -9.197 14.340 1.00 91.31 185 ARG A CA 1
ATOM 1392 C C . ARG A 1 185 ? 6.128 -8.282 15.032 1.00 91.31 185 ARG A C 1
ATOM 1394 O O . ARG A 1 185 ? 5.406 -8.734 15.915 1.00 91.31 185 ARG A O 1
ATOM 1401 N N . TRP A 1 186 ? 6.089 -7.012 14.643 1.00 91.06 186 TRP A N 1
ATOM 1402 C CA . TRP A 1 186 ? 5.284 -5.993 15.308 1.00 91.06 186 TRP A CA 1
ATOM 1403 C C . TRP A 1 186 ? 4.248 -5.343 14.385 1.00 91.06 186 TRP A C 1
ATOM 1405 O O . TRP A 1 186 ? 3.206 -4.930 14.891 1.00 91.06 186 TRP A O 1
ATOM 1415 N N . ALA A 1 187 ? 4.441 -5.332 13.063 1.00 91.56 187 ALA A N 1
ATOM 1416 C CA . ALA A 1 187 ? 3.450 -4.884 12.078 1.00 91.56 187 ALA A CA 1
ATOM 1417 C C . ALA A 1 187 ? 2.508 -6.017 11.615 1.00 91.56 187 ALA A C 1
ATOM 1419 O O . ALA A 1 187 ? 2.768 -7.196 11.864 1.00 91.56 187 ALA A O 1
ATOM 1420 N N . ASP A 1 188 ? 1.403 -5.661 10.953 1.00 90.81 188 ASP A N 1
ATOM 1421 C CA . ASP A 1 188 ? 0.495 -6.606 10.275 1.00 90.81 188 ASP A CA 1
ATOM 1422 C C . ASP A 1 188 ? 0.855 -6.809 8.799 1.00 90.81 188 ASP A C 1
ATOM 1424 O O . ASP A 1 188 ? 0.429 -7.782 8.184 1.00 90.81 188 ASP A O 1
ATOM 1428 N N . GLY A 1 189 ? 1.665 -5.920 8.226 1.00 91.12 189 GLY A N 1
ATOM 1429 C CA . GLY A 1 189 ? 2.208 -6.072 6.885 1.00 91.12 189 GLY A CA 1
ATOM 1430 C C . GLY A 1 189 ? 3.361 -5.115 6.623 1.00 91.12 189 GLY A C 1
ATOM 1431 O O . GLY A 1 189 ? 3.544 -4.129 7.341 1.00 91.12 189 GLY A O 1
ATOM 1432 N N . VAL A 1 190 ? 4.137 -5.428 5.593 1.00 91.38 190 VAL A N 1
ATOM 1433 C CA . VAL A 1 190 ? 5.304 -4.648 5.178 1.00 91.38 190 VAL A CA 1
ATOM 1434 C C . VAL A 1 190 ? 5.067 -4.113 3.775 1.00 91.38 190 VAL A C 1
ATOM 1436 O O . VAL A 1 190 ? 4.707 -4.882 2.882 1.00 91.38 190 VAL A O 1
ATOM 1439 N N . ILE A 1 191 ? 5.253 -2.805 3.609 1.00 91.19 191 ILE A N 1
ATOM 1440 C CA . ILE A 1 191 ? 5.094 -2.078 2.350 1.00 91.19 191 ILE A CA 1
ATOM 1441 C C . ILE A 1 191 ? 6.490 -1.764 1.812 1.00 91.19 191 ILE A C 1
ATOM 1443 O O . ILE A 1 191 ? 7.287 -1.116 2.495 1.00 91.19 191 ILE A O 1
ATOM 1447 N N . VAL A 1 192 ? 6.794 -2.251 0.608 1.00 87.44 192 VAL A N 1
ATOM 1448 C CA . VAL A 1 192 ? 8.119 -2.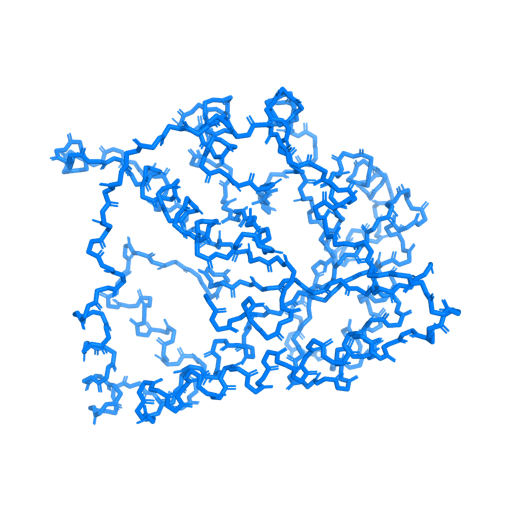132 -0.020 1.00 87.44 192 VAL A CA 1
ATOM 1449 C C . VAL A 1 192 ? 7.986 -1.518 -1.408 1.00 87.44 192 VAL A C 1
ATOM 1451 O O . VAL A 1 192 ? 7.096 -1.888 -2.169 1.00 87.44 192 VAL A O 1
ATOM 1454 N N . ASP A 1 193 ? 8.905 -0.612 -1.732 1.00 82.31 193 ASP A N 1
ATOM 1455 C CA . ASP A 1 193 ? 8.968 0.087 -3.017 1.00 82.31 193 ASP A CA 1
ATOM 1456 C C . ASP A 1 193 ? 10.398 0.034 -3.584 1.00 82.31 193 ASP A C 1
ATOM 1458 O O . ASP A 1 193 ? 10.737 -0.860 -4.365 1.00 82.31 193 ASP A O 1
ATOM 1462 N N . SER A 1 194 ? 11.282 0.911 -3.097 1.00 74.50 194 SER A N 1
ATOM 1463 C CA . SER A 1 194 ? 12.595 1.190 -3.695 1.00 74.50 194 SER A CA 1
ATOM 1464 C C . SER A 1 194 ? 13.468 -0.042 -3.957 1.00 74.50 194 SER A C 1
ATOM 1466 O O . SER A 1 194 ? 14.126 -0.118 -4.993 1.00 74.50 194 SER A O 1
ATOM 1468 N N . THR A 1 195 ? 13.463 -1.042 -3.074 1.00 81.00 195 THR A N 1
ATOM 1469 C CA . THR A 1 195 ? 14.222 -2.293 -3.259 1.00 81.00 195 THR A CA 1
ATOM 1470 C C . THR A 1 195 ? 13.742 -3.107 -4.464 1.00 81.00 195 THR A C 1
ATOM 1472 O O . THR A 1 195 ? 14.560 -3.696 -5.173 1.00 81.00 195 THR A O 1
ATOM 1475 N N . LEU A 1 196 ? 12.436 -3.125 -4.735 1.00 82.38 196 LEU A N 1
ATOM 1476 C CA . LEU A 1 196 ? 11.865 -3.829 -5.885 1.00 82.38 196 LEU A CA 1
ATOM 1477 C C . LEU A 1 196 ? 12.156 -3.082 -7.178 1.00 82.38 196 LEU A C 1
ATOM 1479 O O . LEU A 1 196 ? 12.539 -3.701 -8.169 1.00 82.38 196 LEU A O 1
ATOM 1483 N N . VAL A 1 197 ? 12.056 -1.752 -7.155 1.00 74.94 197 VAL A N 1
ATOM 1484 C CA . VAL A 1 197 ? 12.419 -0.940 -8.318 1.00 74.94 197 VAL A CA 1
ATOM 1485 C C . VAL A 1 197 ? 13.907 -1.102 -8.630 1.00 74.94 197 VAL A C 1
ATOM 1487 O O . VAL A 1 197 ? 14.263 -1.423 -9.761 1.00 74.94 197 VAL A O 1
ATOM 1490 N N . ARG A 1 198 ? 14.784 -1.027 -7.620 1.00 75.25 198 ARG A N 1
ATOM 1491 C CA . ARG A 1 198 ? 16.232 -1.279 -7.755 1.00 75.25 198 ARG A CA 1
ATOM 1492 C C . ARG A 1 198 ? 16.551 -2.629 -8.397 1.00 75.25 198 ARG A C 1
ATOM 1494 O O . ARG A 1 198 ? 17.521 -2.724 -9.142 1.00 75.25 198 ARG A O 1
ATOM 1501 N N . ALA A 1 199 ? 15.739 -3.662 -8.166 1.00 79.88 199 ALA A N 1
ATOM 1502 C CA . ALA A 1 199 ? 15.947 -4.967 -8.790 1.00 79.88 199 ALA A CA 1
ATOM 1503 C C . ALA A 1 199 ? 15.813 -4.934 -10.327 1.00 79.88 199 ALA A C 1
ATOM 1505 O O . ALA A 1 199 ? 16.430 -5.757 -11.009 1.00 79.88 199 ALA A O 1
ATOM 1506 N N . LEU A 1 200 ? 15.049 -3.973 -10.859 1.00 72.12 200 LEU A N 1
ATOM 1507 C CA . LEU A 1 200 ? 14.838 -3.741 -12.290 1.00 72.12 200 LEU A CA 1
ATOM 1508 C C . LEU A 1 200 ? 15.818 -2.724 -12.899 1.00 72.12 200 LEU A C 1
ATOM 1510 O O . LEU A 1 200 ? 16.032 -2.724 -14.114 1.00 72.12 200 LEU A O 1
ATOM 1514 N N . LEU A 1 201 ? 16.432 -1.871 -12.081 1.00 68.62 201 LEU A N 1
ATOM 1515 C CA . LEU A 1 201 ? 17.330 -0.804 -12.528 1.00 68.62 201 LEU A CA 1
ATOM 1516 C C . LEU A 1 201 ? 18.779 -1.302 -12.647 1.00 68.62 201 LEU A C 1
ATOM 1518 O O . LEU A 1 201 ? 19.651 -0.922 -11.873 1.00 68.62 201 LEU A O 1
ATOM 1522 N N . THR A 1 202 ? 19.040 -2.191 -13.609 1.00 72.38 202 THR A N 1
ATOM 1523 C CA . THR A 1 202 ? 20.396 -2.695 -13.908 1.00 72.38 202 THR A CA 1
ATOM 1524 C C . THR A 1 202 ? 20.645 -2.721 -15.414 1.00 72.38 202 THR A C 1
ATOM 1526 O O . THR A 1 202 ? 19.697 -2.756 -16.182 1.00 72.38 202 THR A O 1
ATOM 1529 N N . HIS A 1 203 ? 21.897 -2.805 -15.869 1.00 72.38 203 HIS A N 1
ATOM 1530 C CA . HIS A 1 203 ? 22.229 -2.942 -17.301 1.00 72.38 203 HIS A CA 1
ATOM 1531 C C . HIS A 1 203 ? 21.980 -4.355 -17.876 1.00 72.38 203 HIS A C 1
ATOM 1533 O O . HIS A 1 203 ? 22.332 -4.636 -19.022 1.00 72.38 203 HIS A O 1
ATOM 1539 N N . LYS A 1 204 ? 21.422 -5.282 -17.087 1.00 77.31 204 LYS A N 1
ATOM 1540 C CA . LYS A 1 204 ? 21.233 -6.679 -17.501 1.00 77.31 204 LYS A CA 1
ATOM 1541 C C . LYS A 1 204 ? 20.103 -6.823 -18.534 1.00 77.31 204 LYS A C 1
ATOM 1543 O O . LYS A 1 204 ? 19.249 -5.938 -18.624 1.00 77.31 204 LYS A O 1
ATOM 1548 N N . PRO A 1 205 ? 20.046 -7.932 -19.291 1.00 82.62 205 PRO A N 1
ATOM 1549 C CA . PRO A 1 205 ? 18.873 -8.291 -20.084 1.00 82.62 205 PRO A CA 1
ATOM 1550 C C . PRO A 1 205 ? 17.570 -8.240 -19.273 1.00 82.62 205 PRO A C 1
ATOM 1552 O O . PRO A 1 205 ? 17.559 -8.541 -18.082 1.00 82.62 205 PRO A O 1
ATOM 1555 N N . TRP A 1 206 ? 16.454 -7.899 -19.925 1.00 77.62 206 TRP A N 1
ATOM 1556 C CA . TRP A 1 206 ? 15.142 -7.782 -19.270 1.00 77.62 206 TRP A CA 1
ATOM 1557 C C . TRP A 1 206 ? 14.747 -9.032 -18.476 1.00 77.62 206 TRP A C 1
ATOM 1559 O O . TRP A 1 206 ? 14.259 -8.919 -17.356 1.00 77.62 206 TRP A O 1
ATOM 1569 N N . GLN A 1 207 ? 15.009 -10.222 -19.021 1.00 82.69 207 GLN A N 1
ATOM 1570 C CA . GLN A 1 207 ? 14.702 -11.471 -18.327 1.00 82.69 207 GLN A CA 1
ATOM 1571 C C . GLN A 1 207 ? 15.497 -11.604 -17.020 1.00 82.69 207 GLN A C 1
ATOM 1573 O O . GLN A 1 207 ? 14.905 -11.878 -15.984 1.00 82.69 207 GLN A O 1
ATOM 1578 N N . ASP A 1 208 ? 16.795 -11.297 -17.031 1.00 82.25 208 ASP A N 1
ATOM 1579 C CA . ASP A 1 208 ? 17.639 -11.334 -15.831 1.00 82.25 208 ASP A CA 1
ATOM 1580 C C . ASP A 1 208 ? 17.166 -10.337 -14.758 1.00 82.25 208 ASP A C 1
ATOM 1582 O O . ASP A 1 208 ? 17.300 -10.590 -13.560 1.00 82.25 208 ASP A O 1
ATOM 1586 N N . ARG A 1 209 ? 16.605 -9.191 -15.172 1.00 81.75 209 ARG A N 1
ATOM 1587 C CA . ARG A 1 209 ? 15.991 -8.211 -14.259 1.00 81.75 209 ARG A CA 1
ATOM 1588 C C . ARG A 1 209 ? 14.721 -8.766 -13.622 1.00 81.75 209 ARG A C 1
ATOM 1590 O O . ARG A 1 209 ? 14.530 -8.609 -12.420 1.00 81.75 209 ARG A O 1
ATOM 1597 N N . LEU A 1 210 ? 13.868 -9.426 -14.407 1.00 81.94 210 LEU A N 1
ATOM 1598 C CA . LEU A 1 210 ? 12.663 -10.085 -13.899 1.00 81.94 210 LEU A CA 1
ATOM 1599 C C . LEU A 1 210 ? 13.005 -11.237 -12.948 1.00 81.94 210 LEU A C 1
ATOM 1601 O O . LEU A 1 210 ? 12.355 -11.381 -11.915 1.00 81.94 210 LEU A O 1
ATOM 1605 N N . ASP A 1 211 ? 14.047 -12.007 -13.252 1.00 87.06 211 ASP A N 1
ATOM 1606 C CA . ASP A 1 211 ? 14.529 -13.081 -12.384 1.00 87.06 211 ASP A CA 1
ATOM 1607 C C . ASP A 1 211 ? 15.072 -12.509 -11.065 1.00 87.06 211 ASP A C 1
ATOM 1609 O O . ASP A 1 211 ? 14.766 -13.018 -9.986 1.00 87.06 211 ASP A O 1
ATOM 1613 N N . ASN A 1 212 ? 15.807 -11.394 -11.121 1.00 88.62 212 ASN A N 1
ATOM 1614 C CA . ASN A 1 212 ? 16.262 -10.680 -9.929 1.00 88.62 212 ASN A CA 1
ATOM 1615 C C . ASN A 1 212 ? 15.089 -10.122 -9.103 1.00 88.62 212 ASN A C 1
ATOM 1617 O O . ASN A 1 212 ? 15.057 -10.288 -7.886 1.00 88.62 212 ASN A O 1
ATOM 1621 N N . LEU A 1 213 ? 14.091 -9.519 -9.755 1.00 88.19 213 LEU A N 1
ATOM 1622 C CA . LEU A 1 213 ? 12.871 -9.049 -9.097 1.00 88.19 213 LEU A CA 1
ATOM 1623 C C . LEU A 1 213 ? 12.132 -10.197 -8.397 1.00 88.19 213 LEU A C 1
ATOM 1625 O O . LEU A 1 213 ? 11.675 -10.029 -7.268 1.00 88.19 213 LEU A O 1
ATOM 1629 N N . ALA A 1 214 ? 12.041 -11.365 -9.040 1.00 91.44 214 ALA A N 1
ATOM 1630 C CA . ALA A 1 214 ? 11.440 -12.559 -8.455 1.00 91.44 214 ALA A CA 1
ATOM 1631 C C . ALA A 1 214 ? 12.182 -13.007 -7.187 1.00 91.44 214 ALA A C 1
ATOM 1633 O O . ALA A 1 214 ? 11.540 -13.312 -6.181 1.00 91.44 214 ALA A O 1
ATOM 1634 N N . LEU A 1 215 ? 13.520 -13.018 -7.221 1.00 95.44 215 LEU A N 1
ATOM 1635 C CA . LEU A 1 215 ? 14.357 -13.373 -6.070 1.00 95.44 215 LEU A CA 1
ATOM 1636 C C . LEU A 1 215 ? 14.150 -12.406 -4.901 1.00 95.44 215 LEU A C 1
ATOM 1638 O O . LEU A 1 215 ? 13.906 -12.852 -3.782 1.00 95.44 215 LEU A O 1
ATOM 1642 N N . VAL A 1 216 ? 14.197 -11.100 -5.167 1.00 93.12 216 VAL A N 1
ATOM 1643 C CA . VAL A 1 216 ? 14.004 -10.057 -4.151 1.00 93.12 216 VAL A CA 1
ATOM 1644 C C . VAL A 1 216 ? 12.600 -10.126 -3.548 1.00 93.12 216 VAL A C 1
ATOM 1646 O O . VAL A 1 216 ? 12.455 -10.143 -2.328 1.00 93.12 216 VAL A O 1
ATOM 1649 N N . ALA A 1 217 ? 11.559 -10.216 -4.383 1.00 92.88 217 ALA A N 1
ATOM 1650 C CA . ALA A 1 217 ? 10.178 -10.314 -3.914 1.00 92.88 217 ALA A CA 1
ATOM 1651 C C . ALA A 1 217 ? 9.959 -11.559 -3.042 1.00 92.88 217 ALA A C 1
ATOM 1653 O O . ALA A 1 217 ? 9.314 -11.473 -1.996 1.00 92.88 217 ALA A O 1
ATOM 1654 N N . ARG A 1 218 ? 10.542 -12.699 -3.437 1.00 95.19 218 ARG A N 1
ATOM 1655 C CA . ARG A 1 218 ? 10.447 -13.949 -2.680 1.00 95.19 218 ARG A CA 1
ATOM 1656 C C . ARG A 1 218 ? 11.164 -13.867 -1.338 1.00 95.19 218 ARG A C 1
ATOM 1658 O O . ARG A 1 218 ? 10.578 -14.271 -0.341 1.00 95.19 218 ARG A O 1
ATOM 1665 N N . ASP A 1 219 ? 12.384 -13.329 -1.299 1.00 95.69 219 ASP A N 1
ATOM 1666 C CA . ASP A 1 219 ? 13.139 -13.176 -0.048 1.00 95.69 219 ASP A CA 1
ATOM 1667 C C . ASP A 1 219 ? 12.388 -12.290 0.958 1.00 95.69 219 ASP A C 1
ATOM 1669 O O . ASP A 1 219 ? 12.204 -12.674 2.115 1.00 95.69 219 ASP A O 1
ATOM 1673 N N . LEU A 1 220 ? 11.857 -11.152 0.497 1.00 93.50 220 LEU A N 1
ATOM 1674 C CA . LEU A 1 220 ? 11.016 -10.270 1.309 1.00 93.50 220 LEU A CA 1
ATOM 1675 C C . LEU A 1 220 ? 9.763 -10.998 1.815 1.00 93.50 220 LEU A C 1
ATOM 1677 O O . LEU A 1 220 ? 9.470 -10.963 3.012 1.00 93.50 220 LEU A O 1
ATOM 1681 N N . ALA A 1 221 ? 9.041 -11.691 0.930 1.00 91.56 221 ALA A N 1
ATOM 1682 C CA . ALA A 1 221 ? 7.823 -12.407 1.296 1.00 91.56 221 ALA A CA 1
ATOM 1683 C C . ALA A 1 221 ? 8.084 -13.554 2.286 1.00 91.56 221 ALA A C 1
ATOM 1685 O O . ALA A 1 221 ? 7.321 -13.732 3.238 1.00 91.56 221 ALA A O 1
ATOM 1686 N N . ASP A 1 222 ? 9.169 -14.307 2.105 1.00 93.00 222 ASP A N 1
ATOM 1687 C CA . ASP A 1 222 ? 9.594 -15.362 3.027 1.00 93.00 222 ASP A CA 1
ATOM 1688 C C . ASP A 1 222 ? 10.031 -14.791 4.376 1.00 93.00 222 ASP A C 1
ATOM 1690 O O . ASP A 1 222 ? 9.757 -15.393 5.415 1.00 93.00 222 ASP A O 1
ATOM 1694 N N . GLY A 1 223 ? 10.652 -13.610 4.371 1.00 92.75 223 GLY A N 1
ATOM 1695 C CA . GLY A 1 223 ? 10.925 -12.804 5.556 1.00 92.75 223 GLY A CA 1
ATOM 1696 C C . GLY A 1 223 ? 9.670 -12.504 6.369 1.00 92.75 223 GLY A C 1
ATOM 1697 O O . GLY A 1 223 ? 9.583 -12.845 7.549 1.00 92.75 223 GLY A O 1
ATOM 1698 N N . VAL A 1 224 ? 8.650 -11.943 5.721 1.00 91.62 224 VAL A N 1
ATOM 1699 C CA . VAL A 1 224 ? 7.364 -11.662 6.375 1.00 91.62 224 VAL A CA 1
ATOM 1700 C C . VAL A 1 224 ? 6.701 -12.946 6.892 1.00 91.62 224 VAL A C 1
ATOM 1702 O O . VAL A 1 224 ? 6.190 -12.962 8.006 1.00 91.62 224 VAL A O 1
ATOM 1705 N N . ARG A 1 225 ? 6.744 -14.057 6.144 1.00 88.62 225 ARG A N 1
ATOM 1706 C CA . ARG A 1 225 ? 6.150 -15.338 6.582 1.00 88.62 225 ARG A CA 1
ATOM 1707 C C . ARG A 1 225 ? 6.818 -15.927 7.824 1.00 88.62 225 ARG A C 1
ATOM 1709 O O . ARG A 1 225 ? 6.144 -16.588 8.609 1.00 88.62 225 ARG A O 1
ATOM 1716 N N . ARG A 1 226 ? 8.127 -15.720 8.006 1.00 91.69 226 ARG A N 1
ATOM 1717 C CA . ARG A 1 226 ? 8.879 -16.242 9.162 1.00 91.69 226 ARG A CA 1
ATOM 1718 C C . ARG A 1 226 ? 8.852 -15.324 10.389 1.00 91.69 226 ARG A C 1
ATOM 1720 O O . ARG A 1 226 ? 9.457 -15.672 11.402 1.00 91.69 226 ARG A O 1
ATOM 1727 N N . SER A 1 227 ? 8.190 -14.164 10.320 1.00 87.19 227 SER A N 1
ATOM 1728 C CA . SER A 1 227 ? 8.228 -13.152 11.384 1.00 87.19 227 SER A CA 1
ATOM 1729 C C . SER A 1 227 ? 7.494 -13.562 12.666 1.00 87.19 227 SER A C 1
ATOM 1731 O O . SER A 1 227 ? 7.920 -13.174 13.756 1.00 87.19 227 SER A O 1
ATOM 1733 N N . ARG A 1 228 ? 6.423 -14.362 12.562 1.00 75.94 228 ARG A N 1
ATOM 1734 C CA . ARG A 1 228 ? 5.657 -14.888 13.702 1.00 75.94 228 ARG A CA 1
ATOM 1735 C C . ARG A 1 228 ? 5.678 -16.421 13.699 1.00 75.94 228 ARG A C 1
ATOM 1737 O O . ARG A 1 228 ? 5.554 -17.027 12.634 1.00 75.94 228 ARG A O 1
ATOM 1744 N N . PRO A 1 229 ? 5.853 -17.080 14.860 1.00 53.31 229 PRO A N 1
ATOM 1745 C CA . PRO A 1 229 ? 5.779 -18.533 14.933 1.00 53.31 229 PRO A CA 1
ATOM 1746 C C . PRO A 1 229 ? 4.383 -19.006 14.515 1.00 53.31 229 PRO A C 1
ATOM 1748 O O . PRO A 1 229 ? 3.375 -18.480 14.980 1.00 53.31 229 PRO A O 1
ATOM 1751 N N . ARG A 1 230 ? 4.335 -20.016 13.641 1.00 42.34 230 ARG A N 1
ATOM 1752 C CA . ARG A 1 230 ? 3.098 -20.675 13.211 1.00 42.34 230 ARG A CA 1
ATOM 1753 C C . ARG A 1 230 ? 2.413 -21.277 14.448 1.00 42.34 230 ARG A C 1
ATOM 1755 O O . ARG A 1 230 ? 2.883 -22.300 14.947 1.00 42.34 230 ARG A O 1
ATOM 1762 N N . ALA A 1 231 ? 1.322 -20.682 14.938 1.00 39.81 231 ALA A N 1
ATOM 1763 C CA . ALA A 1 231 ? 0.328 -21.466 15.674 1.00 39.81 231 ALA A CA 1
ATOM 1764 C C . ALA A 1 231 ? -0.110 -22.618 14.749 1.00 39.81 231 ALA A C 1
ATOM 1766 O O . ALA A 1 231 ? -0.111 -22.412 13.539 1.00 39.81 231 ALA A O 1
ATOM 1767 N N . GLU A 1 232 ? -0.328 -23.823 15.297 1.00 34.69 232 GLU A N 1
ATOM 1768 C CA . GLU A 1 232 ? -0.620 -25.110 14.620 1.00 34.69 232 GLU A CA 1
ATOM 1769 C C . GLU A 1 232 ? -1.190 -25.026 13.192 1.00 34.69 232 GLU A C 1
ATOM 1771 O O . GLU A 1 232 ? -1.959 -24.115 12.931 1.00 34.69 232 GLU A O 1
ATOM 1776 N N . PRO A 1 233 ? -0.876 -25.972 12.271 1.00 37.50 233 PRO A N 1
ATOM 1777 C CA . PRO A 1 233 ? -1.141 -25.822 10.837 1.00 37.50 233 PRO A CA 1
ATOM 1778 C C . PRO A 1 233 ? -2.613 -25.499 10.553 1.00 37.50 233 PRO A C 1
ATOM 1780 O O . PRO A 1 233 ? -3.441 -26.388 10.364 1.00 37.50 233 PRO A O 1
ATOM 1783 N N . ALA A 1 234 ? -2.919 -24.209 10.496 1.00 36.88 234 ALA A N 1
ATOM 1784 C CA . ALA A 1 234 ? -4.144 -23.706 9.939 1.00 36.88 234 ALA A CA 1
ATOM 1785 C C . ALA A 1 234 ? -4.072 -24.008 8.443 1.00 36.88 234 ALA A C 1
ATOM 1787 O O . ALA A 1 234 ? -3.017 -23.844 7.818 1.00 36.88 234 ALA A O 1
ATOM 1788 N N . GLY A 1 235 ? -5.180 -24.475 7.866 1.00 44.66 235 GLY A N 1
ATOM 1789 C CA . GLY A 1 235 ? -5.350 -24.423 6.415 1.00 44.66 235 GLY A CA 1
ATOM 1790 C C . GLY A 1 235 ? -5.031 -23.019 5.891 1.00 44.66 235 GLY A C 1
ATOM 1791 O O . GLY A 1 235 ? -5.011 -22.075 6.679 1.00 44.66 235 GLY A O 1
ATOM 1792 N N . ASP A 1 236 ? -4.738 -22.916 4.591 1.00 42.97 236 ASP A N 1
ATOM 1793 C CA . ASP A 1 236 ? -4.311 -21.694 3.891 1.00 42.97 236 ASP A CA 1
ATOM 1794 C C . ASP A 1 236 ? -4.709 -20.403 4.622 1.00 42.97 236 ASP A C 1
ATOM 1796 O O . ASP A 1 236 ? -5.893 -20.078 4.744 1.00 42.97 236 ASP A O 1
ATOM 1800 N N . ALA A 1 237 ? -3.707 -19.705 5.167 1.00 46.50 237 ALA A N 1
ATOM 1801 C CA . ALA A 1 237 ? -3.912 -18.494 5.952 1.00 46.50 237 ALA A CA 1
ATOM 1802 C C . ALA A 1 237 ? -4.783 -17.478 5.184 1.00 46.50 237 ALA A C 1
ATOM 1804 O O . ALA A 1 237 ? -4.651 -17.368 3.958 1.00 46.50 237 ALA A O 1
ATOM 1805 N N . PRO A 1 238 ? -5.653 -16.717 5.875 1.00 50.97 238 PRO A N 1
ATOM 1806 C CA . PRO A 1 238 ? -6.582 -15.812 5.213 1.00 50.97 238 PRO A CA 1
ATOM 1807 C C . PRO A 1 238 ? -5.824 -14.739 4.414 1.00 50.97 238 PRO A C 1
ATOM 1809 O O . PRO A 1 238 ? -5.065 -13.950 4.972 1.00 50.97 238 PRO A O 1
ATOM 1812 N N . SER A 1 239 ? -6.024 -14.711 3.093 1.00 62.75 239 SER A N 1
ATOM 1813 C CA . SER A 1 239 ? -5.528 -13.647 2.209 1.00 62.75 239 SER A CA 1
ATOM 1814 C C . SER A 1 239 ? -6.257 -12.330 2.485 1.00 62.75 239 SER A C 1
ATOM 1816 O O . SER A 1 239 ? -7.375 -12.360 3.008 1.00 62.75 239 SER A O 1
ATOM 1818 N N . TYR A 1 240 ? -5.700 -11.182 2.071 1.00 69.12 240 TYR A N 1
ATOM 1819 C CA . TYR A 1 240 ? -6.382 -9.878 2.180 1.00 69.12 240 TYR A CA 1
ATOM 1820 C C . TYR A 1 240 ? -7.848 -9.961 1.745 1.00 69.12 240 TYR A C 1
ATOM 1822 O O . TYR A 1 240 ? -8.741 -9.524 2.457 1.00 69.12 240 TYR A O 1
AT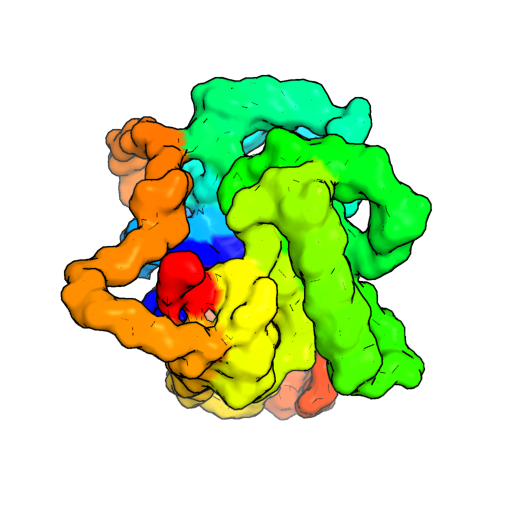OM 1830 N N . ARG A 1 241 ? -8.106 -10.636 0.622 1.00 67.12 241 ARG A N 1
ATOM 1831 C CA . ARG A 1 241 ? -9.437 -10.829 0.042 1.00 67.12 241 ARG A CA 1
ATOM 1832 C C . ARG A 1 241 ? -10.419 -11.586 0.940 1.00 67.12 241 ARG A C 1
ATOM 1834 O O . ARG A 1 241 ? -11.622 -11.359 0.864 1.00 67.12 241 ARG A O 1
ATOM 1841 N N . SER A 1 242 ? -9.935 -12.524 1.749 1.00 60.78 242 SER A N 1
ATOM 1842 C CA . SER A 1 242 ? -10.786 -13.262 2.692 1.00 60.78 242 SER A CA 1
ATOM 1843 C C . SER A 1 242 ? -11.180 -12.422 3.910 1.00 60.78 242 SER A C 1
ATOM 1845 O O . SER A 1 242 ? -12.221 -12.667 4.512 1.00 60.78 242 SER A O 1
ATOM 1847 N N . ILE A 1 243 ? -10.368 -11.413 4.231 1.00 62.56 243 ILE A N 1
ATOM 1848 C CA . ILE A 1 243 ? -10.579 -10.470 5.332 1.00 62.56 243 ILE A CA 1
ATOM 1849 C C . ILE A 1 243 ? -11.417 -9.274 4.844 1.00 62.56 243 ILE A C 1
ATOM 1851 O O . ILE A 1 243 ? -12.314 -8.808 5.543 1.00 62.56 243 ILE A O 1
ATOM 1855 N N . HIS A 1 244 ? -11.162 -8.837 3.610 1.00 66.38 244 HIS A N 1
ATOM 1856 C CA . HIS A 1 244 ? -11.787 -7.713 2.922 1.00 66.38 244 HIS A CA 1
ATOM 1857 C C . HIS A 1 244 ? -12.381 -8.197 1.591 1.00 66.38 244 HIS A C 1
ATOM 1859 O O . HIS A 1 244 ? -11.739 -8.096 0.541 1.00 66.38 244 HIS A O 1
ATOM 1865 N N . PRO A 1 245 ? -13.585 -8.800 1.611 1.00 56.47 245 PRO A N 1
ATOM 1866 C CA . PRO A 1 245 ? -14.214 -9.278 0.392 1.00 56.47 245 PRO A CA 1
ATOM 1867 C C . PRO A 1 245 ? -14.520 -8.084 -0.527 1.00 56.47 245 PRO A C 1
ATOM 1869 O O . PRO A 1 245 ? -15.230 -7.169 -0.106 1.00 56.47 245 PRO A O 1
ATOM 1872 N N . PRO A 1 246 ? -14.024 -8.082 -1.778 1.00 54.69 246 PRO A N 1
ATOM 1873 C CA . PRO A 1 246 ? -14.245 -6.975 -2.695 1.00 54.69 246 PRO A CA 1
ATOM 1874 C C . PRO A 1 246 ? -15.723 -6.874 -3.074 1.00 54.69 246 PRO A C 1
ATOM 1876 O O . PRO A 1 246 ? -16.484 -7.849 -2.985 1.00 54.69 246 PRO A O 1
ATOM 1879 N N . ALA A 1 247 ? -16.117 -5.708 -3.579 1.00 54.59 247 ALA A N 1
ATOM 1880 C CA . ALA A 1 247 ? -17.409 -5.542 -4.225 1.00 54.59 247 ALA A CA 1
ATOM 1881 C C . ALA A 1 247 ? -17.613 -6.583 -5.342 1.00 54.59 247 ALA A C 1
ATOM 1883 O O . ALA A 1 247 ? -16.670 -7.038 -5.998 1.00 54.59 247 ALA A O 1
ATOM 1884 N N . LYS A 1 248 ? -18.865 -7.014 -5.547 1.00 48.69 248 LYS A N 1
ATOM 1885 C CA . LYS A 1 248 ? -19.207 -7.996 -6.587 1.00 48.69 248 LYS A CA 1
ATOM 1886 C C . LYS A 1 248 ? -18.948 -7.391 -7.969 1.00 48.69 248 LYS A C 1
ATOM 1888 O O . LYS A 1 248 ? -19.833 -6.742 -8.513 1.00 48.69 248 LYS A O 1
ATOM 1893 N N . VAL A 1 249 ? -17.780 -7.667 -8.548 1.00 42.44 249 VAL A N 1
ATOM 1894 C CA . VAL A 1 249 ? -17.433 -7.264 -9.919 1.00 42.44 249 VAL A CA 1
ATOM 1895 C C . VAL A 1 249 ? -18.482 -7.808 -10.895 1.00 42.44 249 VAL A C 1
ATOM 1897 O O . VAL A 1 249 ? -18.649 -9.030 -11.025 1.00 42.44 249 VAL A O 1
ATOM 1900 N N . ARG A 1 250 ? -19.188 -6.926 -11.611 1.00 39.66 250 ARG A N 1
ATOM 1901 C CA . ARG A 1 250 ? -19.983 -7.336 -12.772 1.00 39.66 250 ARG A CA 1
ATOM 1902 C C . ARG A 1 250 ? -19.018 -7.635 -13.911 1.00 39.66 250 ARG A C 1
ATOM 1904 O O . ARG A 1 250 ? -18.390 -6.747 -14.466 1.00 39.66 250 ARG A O 1
ATOM 1911 N N . LYS A 1 251 ? -18.896 -8.912 -14.286 1.00 32.22 251 LYS A N 1
ATOM 1912 C CA . LYS A 1 251 ? -18.117 -9.314 -15.466 1.00 32.22 251 LYS A CA 1
ATOM 1913 C C . LYS A 1 251 ? -18.745 -8.721 -16.732 1.00 32.22 251 LYS A C 1
ATOM 1915 O O . LYS A 1 251 ? -19.629 -9.332 -17.325 1.00 32.22 251 LYS A O 1
ATOM 1920 N N . THR A 1 252 ? -18.272 -7.564 -17.172 1.00 28.31 252 THR A N 1
ATOM 1921 C CA . THR A 1 252 ? -18.439 -7.090 -18.547 1.00 28.31 252 THR A CA 1
ATOM 1922 C C . THR A 1 252 ? -17.212 -7.535 -19.333 1.00 28.31 252 THR A C 1
ATOM 1924 O O . THR A 1 252 ? -16.134 -6.953 -19.282 1.00 28.31 252 THR A O 1
ATOM 1927 N N . THR A 1 253 ? -17.343 -8.669 -20.020 1.00 25.83 253 THR A N 1
ATOM 1928 C CA . THR A 1 253 ? -16.282 -9.182 -20.887 1.00 25.83 253 THR A CA 1
ATOM 1929 C C . THR A 1 253 ? -16.273 -8.369 -22.177 1.00 25.83 253 THR A C 1
ATOM 1931 O O . THR A 1 253 ? -17.062 -8.618 -23.080 1.00 25.83 253 THR A O 1
ATOM 1934 N N . SER A 1 254 ? -15.381 -7.386 -22.261 1.00 25.94 254 SER A N 1
ATOM 1935 C CA . SER A 1 254 ? -14.872 -6.878 -23.534 1.00 25.94 254 SER A CA 1
ATOM 1936 C C . SER A 1 254 ? -13.365 -7.077 -23.520 1.00 25.94 254 SER A C 1
ATOM 1938 O O . SER A 1 254 ? -12.642 -6.418 -22.782 1.00 25.94 254 SER A O 1
ATOM 1940 N N . THR A 1 255 ? -12.903 -8.073 -24.271 1.00 24.12 255 THR A N 1
ATOM 1941 C CA . THR A 1 255 ? -11.480 -8.351 -24.447 1.00 24.12 255 THR A CA 1
ATOM 1942 C C . THR A 1 255 ? -10.922 -7.293 -25.389 1.00 24.12 255 THR A C 1
ATOM 1944 O O . THR A 1 255 ? -11.093 -7.389 -26.601 1.00 24.12 255 THR A O 1
ATOM 1947 N N . MET A 1 256 ? -10.293 -6.263 -24.832 1.00 25.72 256 MET A N 1
ATOM 1948 C CA . MET A 1 256 ? -9.474 -5.328 -25.592 1.00 25.72 256 MET A CA 1
ATOM 1949 C C . MET A 1 256 ? -8.061 -5.409 -25.024 1.00 25.72 256 MET A C 1
ATOM 1951 O O . MET A 1 256 ? -7.822 -5.122 -23.855 1.00 25.72 256 MET A O 1
ATOM 1955 N N . THR A 1 257 ? -7.141 -5.911 -25.837 1.00 26.11 257 THR A N 1
ATOM 1956 C CA . THR A 1 257 ? -5.711 -5.933 -25.548 1.00 26.11 257 THR A CA 1
ATOM 1957 C C . THR A 1 257 ? -5.220 -4.490 -25.490 1.00 26.11 257 THR A C 1
ATOM 1959 O O . THR A 1 257 ? -5.347 -3.774 -26.484 1.00 26.11 257 THR A O 1
ATOM 1962 N N . LEU A 1 258 ? -4.638 -4.060 -24.362 1.00 30.80 258 LEU A N 1
ATOM 1963 C CA . LEU A 1 258 ? -3.755 -2.894 -24.415 1.00 30.80 258 LEU A CA 1
ATOM 1964 C C . LEU A 1 258 ? -2.548 -3.285 -25.277 1.00 30.80 258 LEU A C 1
ATOM 1966 O O . LEU A 1 258 ? -1.973 -4.354 -25.048 1.00 30.80 258 LEU A O 1
ATOM 1970 N N . PRO A 1 259 ? -2.117 -2.449 -26.234 1.00 27.83 259 PRO A N 1
ATOM 1971 C CA . PRO A 1 259 ? -0.702 -2.395 -26.562 1.00 27.83 259 PRO A CA 1
ATOM 1972 C C . PRO A 1 259 ? 0.013 -2.128 -25.235 1.00 27.83 259 PRO A C 1
ATOM 1974 O O . PRO A 1 259 ? -0.343 -1.186 -24.527 1.00 27.83 259 PRO A O 1
ATOM 1977 N N . GLY A 1 260 ? 0.887 -3.051 -24.840 1.00 34.59 260 GLY A N 1
ATOM 1978 C CA . GLY A 1 260 ? 1.466 -3.097 -23.506 1.00 34.59 260 GLY A CA 1
ATOM 1979 C C . GLY A 1 260 ? 2.206 -1.821 -23.115 1.00 34.59 260 GLY A C 1
ATOM 1980 O O . GLY A 1 260 ? 2.414 -0.910 -23.910 1.00 34.59 260 GLY A O 1
ATOM 1981 N N . PHE A 1 261 ? 2.647 -1.805 -21.862 1.00 38.34 261 PHE A N 1
ATOM 1982 C CA . PHE A 1 261 ? 3.792 -1.016 -21.422 1.00 38.34 261 PHE A CA 1
ATOM 1983 C C . PHE A 1 261 ? 4.873 -1.081 -22.522 1.00 38.34 261 PHE A C 1
ATOM 1985 O O . PHE A 1 261 ? 5.395 -2.157 -22.809 1.00 38.34 261 PHE A O 1
ATOM 1992 N N . ASP A 1 262 ? 5.047 0.034 -23.223 1.00 48.91 262 ASP A N 1
ATOM 1993 C CA . ASP A 1 262 ? 5.483 0.100 -24.622 1.00 48.91 262 ASP A CA 1
ATOM 1994 C C . ASP A 1 262 ? 6.837 -0.601 -24.857 1.00 48.91 262 ASP A C 1
ATOM 1996 O O . ASP A 1 262 ? 7.777 -0.383 -24.086 1.00 48.91 262 ASP A O 1
ATOM 2000 N N . GLU A 1 263 ? 6.985 -1.387 -25.936 1.00 44.41 263 GLU A N 1
ATOM 2001 C CA . GLU A 1 263 ? 8.315 -1.844 -26.405 1.00 44.41 263 GLU A CA 1
ATOM 2002 C C . GLU A 1 263 ? 9.254 -0.639 -26.567 1.00 44.41 263 GLU A C 1
ATOM 2004 O O . GLU A 1 263 ? 10.429 -0.704 -26.221 1.00 44.41 263 GLU A O 1
ATOM 2009 N N . GLN A 1 264 ? 8.684 0.507 -26.943 1.00 41.62 264 GLN A N 1
ATOM 2010 C CA . GLN A 1 264 ? 9.370 1.783 -27.038 1.00 41.62 264 GLN A CA 1
ATOM 2011 C C . GLN A 1 264 ? 9.936 2.287 -25.696 1.00 41.62 264 GLN A C 1
ATOM 2013 O O . GLN A 1 264 ? 11.062 2.772 -25.657 1.00 41.62 264 GLN A O 1
ATOM 2018 N N . LEU A 1 265 ? 9.206 2.152 -24.581 1.00 47.00 265 LEU A N 1
ATOM 2019 C CA . LEU A 1 265 ? 9.666 2.619 -23.264 1.00 47.00 265 LEU A CA 1
ATOM 2020 C C . LEU A 1 265 ? 10.813 1.742 -22.739 1.00 47.00 265 LEU A C 1
ATOM 2022 O O . LEU A 1 265 ? 11.730 2.217 -22.067 1.00 47.00 265 LEU A O 1
ATOM 2026 N N . ARG A 1 266 ? 10.753 0.447 -23.064 1.00 50.88 266 ARG A N 1
ATOM 2027 C CA . ARG A 1 266 ? 11.810 -0.525 -22.785 1.00 50.88 266 ARG A CA 1
ATOM 2028 C C . ARG A 1 266 ? 13.067 -0.230 -23.605 1.00 50.88 266 ARG A C 1
ATOM 2030 O O . ARG A 1 266 ? 14.155 -0.189 -23.033 1.00 50.88 266 ARG A O 1
ATOM 2037 N N . ASP A 1 267 ? 12.911 0.010 -24.903 1.00 54.75 267 ASP A N 1
ATOM 2038 C CA . ASP A 1 267 ? 14.022 0.305 -25.809 1.00 54.75 267 ASP A CA 1
ATOM 2039 C C . ASP A 1 267 ? 14.686 1.652 -25.469 1.00 54.75 267 ASP A C 1
ATOM 2041 O O . ASP A 1 267 ? 15.913 1.738 -25.419 1.00 54.75 267 ASP A O 1
ATOM 2045 N N . GLU A 1 268 ? 13.898 2.676 -25.123 1.00 51.53 268 GLU A N 1
ATOM 2046 C CA . GLU A 1 268 ? 14.393 3.987 -24.678 1.00 51.53 268 GLU A CA 1
ATOM 2047 C C . GLU A 1 268 ? 15.195 3.900 -23.369 1.00 51.53 268 GLU A C 1
ATOM 2049 O O . GLU A 1 268 ? 16.266 4.507 -23.255 1.00 51.53 268 GLU A O 1
ATOM 2054 N N . LEU A 1 269 ? 14.713 3.123 -22.389 1.00 52.59 269 LEU A N 1
ATOM 2055 C CA . LEU A 1 269 ? 15.438 2.881 -21.140 1.00 52.59 269 LEU A CA 1
ATOM 2056 C C . LEU A 1 269 ? 16.759 2.144 -21.407 1.00 52.59 269 LEU A C 1
ATOM 2058 O O . LEU A 1 269 ? 17.808 2.555 -20.905 1.00 52.59 269 LEU A O 1
ATOM 2062 N N . ASP A 1 270 ? 16.729 1.086 -22.220 1.00 56.41 270 ASP A N 1
ATOM 2063 C CA . ASP A 1 270 ? 17.912 0.287 -22.545 1.00 56.41 270 ASP A CA 1
ATOM 2064 C C . ASP A 1 270 ? 18.960 1.080 -23.348 1.00 56.41 270 ASP A C 1
ATOM 2066 O O . ASP A 1 270 ? 20.163 0.891 -23.139 1.00 56.41 270 ASP A O 1
ATOM 2070 N N . ASP A 1 271 ? 18.542 1.986 -24.234 1.00 60.22 271 ASP A N 1
ATOM 2071 C CA . ASP A 1 271 ? 19.440 2.849 -25.010 1.00 60.22 271 ASP A CA 1
ATOM 2072 C C . ASP A 1 271 ? 20.134 3.910 -24.138 1.00 60.22 271 ASP A C 1
ATOM 2074 O O . ASP A 1 271 ? 21.323 4.187 -24.321 1.00 60.22 271 ASP A O 1
ATOM 2078 N N . LYS A 1 272 ? 19.443 4.473 -23.142 1.00 52.06 272 LYS A N 1
ATOM 2079 C CA . LYS A 1 272 ? 20.000 5.496 -22.235 1.00 52.06 272 LYS A CA 1
ATOM 2080 C C . LYS A 1 272 ? 20.941 4.912 -21.186 1.00 52.06 272 LYS A C 1
ATOM 2082 O O . LYS A 1 272 ? 21.994 5.493 -20.915 1.00 52.06 272 LYS A O 1
ATOM 2087 N N . ILE A 1 273 ? 20.599 3.728 -20.682 1.00 51.09 273 ILE A N 1
ATOM 2088 C CA . ILE A 1 273 ? 21.464 2.865 -19.874 1.00 51.09 273 ILE A CA 1
ATOM 2089 C C . ILE A 1 273 ? 22.744 2.534 -20.664 1.00 51.09 273 ILE A C 1
ATOM 2091 O O . ILE A 1 273 ? 23.852 2.744 -20.174 1.00 51.09 273 ILE A O 1
ATOM 2095 N N . ARG A 1 274 ? 22.634 2.110 -21.931 1.00 59.84 274 ARG A N 1
ATOM 2096 C CA . ARG A 1 274 ? 23.805 1.854 -22.796 1.00 59.84 274 ARG A CA 1
ATOM 2097 C C . ARG A 1 274 ? 24.644 3.106 -23.082 1.00 59.84 274 ARG A C 1
ATOM 2099 O O . ARG A 1 274 ? 25.858 2.990 -23.230 1.00 59.84 274 ARG A O 1
ATOM 2106 N N . ALA A 1 275 ? 24.025 4.283 -23.136 1.00 56.66 275 ALA A N 1
ATOM 2107 C CA . ALA A 1 275 ? 24.704 5.556 -23.378 1.00 56.66 275 ALA A CA 1
ATOM 2108 C C . ALA A 1 275 ? 25.412 6.149 -22.141 1.00 56.66 275 ALA A C 1
ATOM 2110 O O . ALA A 1 275 ? 26.068 7.182 -22.270 1.00 56.66 275 ALA A O 1
ATOM 2111 N N . GLY A 1 276 ? 25.275 5.544 -20.951 1.00 47.84 276 GLY A N 1
ATOM 2112 C CA . GLY A 1 276 ? 25.838 6.081 -19.704 1.00 47.84 276 GLY A CA 1
ATOM 2113 C C . GLY A 1 276 ? 25.221 7.420 -19.275 1.00 47.84 276 GLY A C 1
ATOM 2114 O O . GLY A 1 276 ? 25.806 8.136 -18.469 1.00 47.84 276 GLY A O 1
ATOM 2115 N N . ALA A 1 277 ? 24.053 7.767 -19.829 1.00 41.09 277 ALA A N 1
ATOM 2116 C CA . ALA A 1 277 ? 23.308 8.990 -19.514 1.00 41.09 277 ALA A CA 1
ATOM 2117 C C . ALA A 1 277 ? 22.597 8.919 -18.150 1.00 41.09 277 ALA A C 1
ATOM 2119 O O . ALA A 1 277 ? 22.035 9.907 -17.688 1.00 41.09 277 ALA A O 1
ATOM 2120 N N . VAL A 1 278 ? 22.614 7.737 -17.539 1.00 43.56 278 VAL A N 1
ATOM 2121 C CA . VAL A 1 278 ? 21.998 7.381 -16.270 1.00 43.56 278 VAL A CA 1
ATOM 2122 C C . VAL A 1 278 ? 23.022 6.532 -15.509 1.00 43.56 278 VAL A C 1
ATOM 2124 O O . VAL A 1 278 ? 23.552 5.580 -16.083 1.00 43.56 278 VAL A O 1
ATOM 2127 N N . SER A 1 279 ? 23.353 6.895 -14.265 1.00 44.25 279 SER A N 1
ATOM 2128 C CA . SER A 1 279 ? 24.318 6.146 -13.440 1.00 44.25 279 SER A CA 1
ATOM 2129 C C . SER A 1 279 ? 23.637 5.064 -12.589 1.00 44.25 279 SER A C 1
ATOM 2131 O O . SER A 1 279 ? 22.430 5.123 -12.363 1.00 44.25 279 SER A O 1
ATOM 2133 N N . ASP A 1 280 ? 24.423 4.118 -12.051 1.00 44.16 280 ASP A N 1
ATOM 2134 C CA . ASP A 1 280 ? 24.009 3.063 -11.094 1.00 44.16 280 ASP A CA 1
ATOM 2135 C C . ASP A 1 280 ? 23.415 3.604 -9.769 1.00 44.16 280 ASP A C 1
ATOM 2137 O O . ASP A 1 280 ? 23.157 2.846 -8.827 1.00 44.16 280 ASP A O 1
ATOM 2141 N N . THR A 1 281 ? 23.228 4.920 -9.644 1.00 39.38 281 THR A N 1
ATOM 2142 C CA . THR A 1 281 ? 22.632 5.536 -8.464 1.00 39.38 281 THR A CA 1
ATOM 2143 C C . THR A 1 281 ? 21.172 5.896 -8.693 1.00 39.38 281 THR A C 1
ATOM 2145 O O . THR A 1 281 ? 20.761 6.399 -9.737 1.00 39.38 281 THR A O 1
ATOM 2148 N N . GLU A 1 282 ? 20.403 5.645 -7.637 1.00 38.62 282 GLU A N 1
ATOM 2149 C CA . GLU A 1 282 ? 18.986 5.954 -7.469 1.00 38.62 282 GLU A CA 1
ATOM 2150 C C . GLU A 1 282 ? 18.625 7.322 -8.077 1.00 38.62 282 GLU A C 1
ATOM 2152 O O . GLU A 1 282 ? 17.760 7.420 -8.937 1.00 38.62 282 GLU A O 1
ATOM 2157 N N . ALA A 1 283 ? 19.370 8.370 -7.729 1.00 32.28 283 ALA A N 1
ATOM 2158 C CA . ALA A 1 283 ? 19.057 9.742 -8.108 1.00 32.28 283 ALA A CA 1
ATOM 2159 C C . ALA A 1 283 ? 19.097 10.015 -9.625 1.00 32.28 283 ALA A C 1
ATOM 2161 O O . ALA A 1 283 ? 18.206 10.701 -10.116 1.00 32.28 283 ALA A O 1
ATOM 2162 N N . ASP A 1 284 ? 20.064 9.476 -10.375 1.00 37.03 284 ASP A N 1
ATOM 2163 C CA . ASP A 1 284 ? 20.273 9.848 -11.787 1.00 37.03 284 ASP A CA 1
ATOM 2164 C C . ASP A 1 284 ? 19.253 9.198 -12.734 1.00 37.03 284 ASP A C 1
ATOM 2166 O O . ASP A 1 284 ? 18.808 9.817 -13.701 1.00 37.03 284 ASP A O 1
ATOM 2170 N N . THR A 1 285 ? 18.824 7.968 -12.435 1.00 41.00 285 THR A N 1
ATOM 2171 C CA . THR A 1 285 ? 17.789 7.269 -13.221 1.00 41.00 285 THR A CA 1
ATOM 2172 C C . THR A 1 285 ? 16.420 7.910 -13.030 1.00 41.00 285 THR A C 1
ATOM 2174 O O . THR A 1 285 ? 15.654 8.071 -13.983 1.00 41.00 285 THR A O 1
ATOM 2177 N N . TYR A 1 286 ? 16.121 8.323 -11.798 1.00 45.06 286 TYR A N 1
ATOM 2178 C CA . TYR A 1 286 ? 14.880 9.014 -11.476 1.00 45.06 286 TYR A CA 1
ATOM 2179 C C . TYR A 1 286 ? 14.883 10.460 -11.965 1.00 45.06 286 TYR A C 1
ATOM 2181 O O . TYR A 1 286 ? 13.876 10.897 -12.511 1.00 45.06 286 TYR A O 1
ATOM 2189 N N . LEU A 1 287 ? 16.009 11.178 -11.871 1.00 36.59 287 LEU A N 1
ATOM 2190 C CA . LEU A 1 287 ? 16.174 12.482 -12.519 1.00 36.59 287 LEU A CA 1
ATOM 2191 C C . LEU A 1 287 ? 15.925 12.377 -14.024 1.00 36.59 287 LEU A C 1
ATOM 2193 O O . LEU A 1 287 ? 15.218 13.224 -14.547 1.00 36.59 287 LEU A O 1
ATOM 2197 N N . TRP A 1 288 ? 16.382 11.323 -14.707 1.00 43.03 288 TRP A N 1
ATOM 2198 C CA . TRP A 1 288 ? 16.089 11.115 -16.131 1.00 43.03 288 TRP A CA 1
ATOM 2199 C C . TRP A 1 288 ? 14.600 10.840 -16.420 1.00 43.03 288 TRP A C 1
ATOM 2201 O O . TRP A 1 288 ? 14.022 11.494 -17.292 1.00 43.03 288 TRP A O 1
ATOM 2211 N N . LEU A 1 289 ? 13.950 9.937 -15.669 1.00 41.38 289 LEU A N 1
ATOM 2212 C CA . LEU A 1 289 ? 12.504 9.681 -15.797 1.00 41.38 289 LEU A CA 1
ATOM 2213 C C . LEU A 1 289 ? 11.671 10.953 -15.550 1.00 41.38 289 LEU A C 1
ATOM 2215 O O . LEU A 1 289 ? 10.678 11.171 -16.240 1.00 41.38 289 LEU A O 1
ATOM 2219 N N . LEU A 1 290 ? 12.097 11.813 -14.621 1.00 36.31 290 LEU A N 1
ATOM 2220 C CA . LEU A 1 290 ? 11.447 13.088 -14.297 1.00 36.31 290 LEU A CA 1
ATOM 2221 C C . LEU A 1 290 ? 11.802 14.222 -15.286 1.00 36.31 290 LEU A C 1
ATOM 2223 O O . LEU A 1 290 ? 10.958 15.068 -15.569 1.00 36.31 290 LEU A O 1
ATOM 2227 N N . GLN A 1 291 ? 13.023 14.260 -15.834 1.00 36.78 291 GLN A N 1
ATOM 2228 C CA . GLN A 1 291 ? 13.515 15.333 -16.718 1.00 36.78 291 GLN A CA 1
ATOM 2229 C C . GLN A 1 291 ? 13.104 15.157 -18.182 1.00 36.78 291 GLN A C 1
ATOM 2231 O O . GLN A 1 291 ? 12.779 16.144 -18.840 1.00 36.78 291 GLN A O 1
ATOM 2236 N N . GLU A 1 292 ? 13.099 13.926 -18.700 1.00 40.59 292 GLU A N 1
ATOM 2237 C CA . GLU A 1 292 ? 12.778 13.642 -20.110 1.00 40.59 292 GLU A CA 1
ATOM 2238 C C . GLU A 1 292 ? 11.300 13.265 -20.309 1.00 40.59 292 GLU A C 1
ATOM 2240 O O . GLU A 1 292 ? 10.782 13.346 -21.422 1.00 40.59 292 GLU A O 1
ATOM 2245 N N . ASN A 1 293 ? 10.582 12.934 -19.224 1.00 40.03 293 ASN A N 1
ATOM 2246 C CA . ASN A 1 293 ? 9.125 12.766 -19.211 1.00 40.03 293 ASN A CA 1
ATOM 2247 C C . ASN A 1 293 ? 8.423 13.682 -18.173 1.00 40.03 293 ASN A C 1
ATOM 2249 O O . ASN A 1 293 ? 7.587 13.204 -17.398 1.00 40.03 293 ASN A O 1
ATOM 2253 N N . PRO A 1 294 ? 8.660 15.011 -18.194 1.00 34.53 294 PRO A N 1
ATOM 2254 C CA . PRO A 1 294 ? 8.224 15.964 -17.158 1.00 34.53 294 PRO A CA 1
ATOM 2255 C C . PRO A 1 294 ? 6.700 16.174 -17.076 1.00 34.53 294 PRO A C 1
ATOM 2257 O O . PRO A 1 294 ? 6.216 17.007 -16.322 1.00 34.53 294 PRO A O 1
ATOM 2260 N N . GLY A 1 295 ? 5.926 15.437 -17.878 1.00 37.25 295 GLY A N 1
ATOM 2261 C CA . GLY A 1 295 ? 4.464 15.411 -17.861 1.00 37.25 295 GLY A CA 1
ATOM 2262 C C . GLY A 1 295 ? 3.879 14.018 -17.630 1.00 37.25 295 GLY A C 1
ATOM 2263 O O . GLY A 1 295 ? 2.685 13.837 -17.871 1.00 37.25 295 GLY A O 1
ATOM 2264 N N . ARG A 1 296 ? 4.682 13.038 -17.180 1.00 39.97 296 ARG A N 1
ATOM 2265 C CA . ARG A 1 296 ? 4.236 11.668 -16.856 1.00 39.97 296 ARG A CA 1
ATOM 2266 C C . ARG A 1 296 ? 4.574 11.190 -15.449 1.00 39.97 296 ARG A C 1
ATOM 2268 O O . ARG A 1 296 ? 3.862 10.308 -15.015 1.00 39.97 296 ARG A O 1
ATOM 2275 N N . TYR A 1 297 ? 5.565 11.749 -14.757 1.00 37.59 297 TYR A N 1
ATOM 2276 C CA . TYR A 1 297 ? 5.895 11.425 -13.361 1.00 37.59 297 TYR A CA 1
ATOM 2277 C C . TYR A 1 297 ? 6.438 12.691 -12.689 1.00 37.59 297 TYR A C 1
ATOM 2279 O O . TYR A 1 297 ? 7.181 13.433 -13.326 1.00 37.59 297 TYR A O 1
ATOM 2287 N N . GLU A 1 298 ? 6.029 12.971 -11.453 1.00 36.28 298 GLU A N 1
ATOM 2288 C CA . GLU A 1 298 ? 6.405 14.187 -10.710 1.00 36.28 298 GLU A CA 1
ATOM 2289 C C . GLU A 1 298 ? 7.231 13.891 -9.444 1.00 36.28 298 GLU A C 1
ATOM 2291 O O . GLU A 1 298 ? 8.025 14.741 -9.045 1.00 36.28 298 GLU A O 1
ATOM 2296 N N . THR A 1 299 ? 7.143 12.694 -8.840 1.00 34.56 299 THR A N 1
ATOM 2297 C CA . THR A 1 299 ? 7.953 12.334 -7.657 1.00 34.56 299 THR A CA 1
ATOM 2298 C C . THR A 1 299 ? 8.349 10.852 -7.600 1.00 34.56 299 THR A C 1
ATOM 2300 O O . THR A 1 299 ? 7.738 9.986 -8.222 1.00 34.56 299 THR A O 1
ATOM 2303 N N . PHE A 1 300 ? 9.395 10.576 -6.810 1.00 32.81 300 PHE A N 1
ATOM 2304 C CA . PHE A 1 300 ? 9.988 9.261 -6.515 1.00 32.81 300 PHE A CA 1
ATOM 2305 C C . PHE A 1 300 ? 8.986 8.201 -6.004 1.00 32.81 300 PHE A C 1
ATOM 2307 O O . PHE A 1 300 ? 9.222 7.013 -6.177 1.00 32.81 300 PHE A O 1
ATOM 2314 N N . GLU A 1 301 ? 7.860 8.614 -5.417 1.00 39.31 301 GLU A N 1
ATOM 2315 C CA . GLU A 1 301 ? 6.893 7.748 -4.715 1.00 39.31 301 GLU A CA 1
ATOM 2316 C C . GLU A 1 301 ? 5.812 7.130 -5.626 1.00 39.31 301 GLU A C 1
ATOM 2318 O O . GLU A 1 301 ? 4.896 6.460 -5.146 1.00 39.31 301 GLU A O 1
ATOM 2323 N N . GLN A 1 302 ? 5.892 7.374 -6.938 1.00 49.47 302 GLN A N 1
ATOM 2324 C CA . GLN A 1 302 ? 4.865 7.029 -7.935 1.00 49.47 302 GLN A CA 1
ATOM 2325 C C . GLN A 1 302 ? 5.108 5.667 -8.614 1.00 49.47 302 GLN A C 1
ATOM 2327 O O . GLN A 1 302 ? 4.594 5.397 -9.700 1.00 49.47 302 GLN A O 1
ATOM 2332 N N . LEU A 1 303 ? 5.910 4.809 -7.983 1.00 53.59 303 LEU A N 1
ATOM 2333 C CA . LEU A 1 303 ? 6.254 3.473 -8.456 1.00 53.59 303 LEU A CA 1
ATOM 2334 C C . LEU A 1 303 ? 5.439 2.416 -7.711 1.00 53.59 303 LEU A C 1
ATOM 2336 O O . LEU A 1 303 ? 4.933 2.643 -6.615 1.00 53.59 303 LEU A O 1
ATOM 2340 N N . ILE A 1 304 ? 5.250 1.268 -8.365 1.00 56.97 304 ILE A N 1
ATOM 2341 C CA . ILE A 1 304 ? 4.476 0.154 -7.820 1.00 56.97 304 ILE A CA 1
ATOM 2342 C C . ILE A 1 304 ? 5.039 -0.221 -6.446 1.00 56.97 304 ILE A C 1
ATOM 2344 O O . ILE A 1 304 ? 6.141 -0.768 -6.369 1.00 56.97 304 ILE A O 1
ATOM 2348 N N . LYS A 1 305 ? 4.263 0.008 -5.383 1.00 71.94 305 LYS A N 1
ATOM 2349 C CA . LYS A 1 305 ? 4.582 -0.526 -4.055 1.00 71.94 305 LYS A CA 1
ATOM 2350 C C . LYS A 1 305 ? 3.884 -1.856 -3.880 1.00 71.94 305 LYS A C 1
ATOM 2352 O O . LYS A 1 305 ? 2.876 -2.147 -4.526 1.00 71.94 305 LYS A O 1
ATOM 2357 N N . VAL A 1 306 ? 4.421 -2.692 -3.010 1.00 73.88 306 VAL A N 1
ATOM 2358 C CA . VAL A 1 306 ? 3.787 -3.967 -2.691 1.00 73.88 306 VAL A CA 1
ATOM 2359 C C . VAL A 1 306 ? 3.606 -4.113 -1.202 1.00 73.88 306 VAL A C 1
ATOM 2361 O O . VAL A 1 306 ? 4.488 -3.741 -0.430 1.00 73.88 306 VAL A O 1
ATOM 2364 N N . VAL A 1 307 ? 2.480 -4.702 -0.811 1.00 77.81 307 VAL A N 1
ATOM 2365 C CA . VAL A 1 307 ? 2.217 -5.074 0.578 1.00 77.81 307 VAL A CA 1
ATOM 2366 C C . VAL A 1 307 ? 2.219 -6.586 0.699 1.00 77.81 307 VAL A C 1
ATOM 2368 O O . VAL A 1 307 ? 1.592 -7.301 -0.092 1.00 77.81 307 VAL A O 1
ATOM 2371 N N . ARG A 1 308 ? 2.915 -7.070 1.726 1.00 83.69 308 ARG A N 1
ATOM 2372 C CA . ARG A 1 308 ? 2.846 -8.459 2.172 1.00 83.69 308 ARG A CA 1
ATOM 2373 C C . ARG A 1 308 ? 2.380 -8.492 3.623 1.00 83.69 308 ARG A C 1
ATOM 2375 O O . ARG A 1 308 ? 3.028 -7.904 4.488 1.00 83.69 308 ARG A O 1
ATOM 2382 N N . TYR A 1 309 ? 1.262 -9.166 3.878 1.00 76.06 309 TYR A N 1
ATOM 2383 C CA . TYR A 1 309 ? 0.721 -9.366 5.218 1.00 76.06 309 TYR A CA 1
ATOM 2384 C C . TYR A 1 309 ? 1.491 -10.425 5.997 1.00 76.06 309 TYR A C 1
ATOM 2386 O O . TYR A 1 309 ? 1.929 -11.449 5.461 1.00 76.06 309 TYR A O 1
ATOM 2394 N N . VAL A 1 310 ? 1.595 -10.179 7.298 1.00 72.94 310 VAL A N 1
ATOM 2395 C CA . VAL A 1 310 ? 2.030 -11.152 8.291 1.00 72.94 310 VAL A CA 1
ATOM 2396 C C . VAL A 1 310 ? 0.861 -12.083 8.581 1.00 72.94 310 VAL A C 1
ATOM 2398 O O . VAL A 1 310 ? -0.209 -11.652 9.004 1.00 72.94 310 VAL A O 1
ATOM 2401 N N . THR A 1 311 ? 1.067 -13.377 8.368 1.00 58.03 311 THR A N 1
ATOM 2402 C CA . THR A 1 311 ? 0.075 -14.409 8.679 1.00 58.03 311 THR A CA 1
ATOM 2403 C C . THR A 1 311 ? 0.373 -15.014 10.048 1.00 58.03 311 THR A C 1
ATOM 2405 O O . THR A 1 311 ? 1.447 -15.581 10.240 1.00 58.03 311 THR A O 1
ATOM 2408 N N . GLY A 1 312 ? -0.569 -14.909 10.982 1.00 48.16 312 GLY A N 1
ATOM 2409 C CA . GLY A 1 312 ? -0.474 -15.450 12.341 1.00 48.16 312 GLY A CA 1
ATOM 2410 C C . GLY A 1 312 ? -1.279 -14.586 13.310 1.00 48.16 312 GLY A C 1
ATOM 2411 O O . GLY A 1 312 ? -1.151 -13.362 13.241 1.00 48.16 312 GLY A O 1
ATOM 2412 N N . ASP A 1 313 ? -2.110 -15.247 14.122 1.00 35.16 313 ASP A N 1
ATOM 2413 C CA . ASP A 1 313 ? -3.136 -14.689 15.026 1.00 35.16 313 ASP A CA 1
ATOM 2414 C C . ASP A 1 313 ? -2.803 -13.319 15.649 1.00 35.16 313 ASP A C 1
ATOM 2416 O O . ASP A 1 313 ? -1.679 -13.135 16.180 1.00 35.16 313 ASP A O 1
#